Protein AF-A0A2V6WRF0-F1 (afdb_monomer_lite)

Secondary structure (DSSP, 8-state):
----HHHHHHHHHHHHHHHHHHHHHHHHHHHHHHHHHHHHHHHHHHHHHHHHH-GGGS-HHHHHHHHHHHHHHHHHHHHHHHHHHHHHHHHHHHHHHHHHHHHHHHHHHHHHS----TT------HHHHHHHHHHHHHHHHHHHHHHHHHHHHHHHHHHHHHHHHHHHHHTT-HHHHHHHHHHHHHHHHHHHHHHHHHH-

pLDDT: mean 79.63, std 13.08, range [40.75, 97.38]

Foldseek 3Di:
DPPDVLVVLVVVLVVLVVVLVVLVVVLVVLVVVLVVLVVQLVVLVVQLVVCVVCVVVDDPVSNVVSVVSNVVSVVVSVVSVVVSVVSVVVSVVSVVVSVVSVVVSVVSVVVVPDPDPPDDDPPPPVVVVVVVVVVVVVVVVVVLVVVLCPPLVVLVVVLVVLVVVLVVVCVVPVVVSVVSVVVSVVSVVVSVVVNVVSVD

Sequence (200 aa):
MAPDLASELVTEQKKITAEVRELDLLVESTLTEVSRLKAREDQTRARVEEVRANPGNFQREEIFTATDDHNAALSRRMTMEAQLAGLQAKKKLLDRARALVTAAQNHVHTNSQAPLPADTAPVIDESRLLQAVVDTQEEERKRIARQVHDGPAQAMANVVLQSEISERLFEVDPQRSRTELAALRQMVNKTLQELRGFIF

Radius of gyration: 27.36 Å; chains: 1; bounding box: 62×33×85 Å

Structure (mmCIF, N/CA/C/O backbone):
data_AF-A0A2V6WRF0-F1
#
_entry.id   AF-A0A2V6WRF0-F1
#
loop_
_atom_site.group_PDB
_atom_site.id
_atom_site.type_symbol
_atom_site.label_atom_id
_atom_site.label_alt_id
_atom_site.label_comp_id
_atom_site.label_asym_id
_atom_site.label_entity_id
_atom_site.label_seq_id
_atom_site.pdbx_PDB_ins_code
_atom_site.Cartn_x
_atom_site.Cartn_y
_atom_site.Cartn_z
_atom_site.occupancy
_atom_site.B_iso_or_equiv
_atom_site.auth_seq_id
_atom_site.auth_comp_id
_atom_site.auth_asym_id
_atom_site.auth_atom_id
_atom_site.pdbx_PDB_model_num
ATOM 1 N N . MET A 1 1 ? 30.885 19.054 -28.857 1.00 40.75 1 MET A N 1
ATOM 2 C CA . MET A 1 1 ? 31.035 17.593 -28.705 1.00 40.75 1 MET A CA 1
ATOM 3 C C . MET A 1 1 ? 29.829 17.133 -27.914 1.00 40.75 1 MET A C 1
ATOM 5 O O . MET A 1 1 ? 29.689 17.575 -26.782 1.00 40.75 1 MET A O 1
ATOM 9 N N . ALA A 1 2 ? 28.896 16.417 -28.544 1.00 44.59 2 ALA A N 1
ATOM 10 C CA . ALA A 1 2 ? 27.733 15.888 -27.836 1.00 44.59 2 ALA A CA 1
ATOM 11 C C . ALA A 1 2 ? 28.223 14.896 -26.766 1.00 44.59 2 ALA A C 1
ATOM 13 O O . ALA A 1 2 ? 29.162 14.150 -27.062 1.00 44.59 2 ALA A O 1
ATOM 14 N N . PRO A 1 3 ? 27.673 14.915 -25.541 1.00 52.28 3 PRO A N 1
ATOM 15 C CA . PRO A 1 3 ? 27.972 13.879 -24.563 1.00 52.28 3 PRO A CA 1
ATOM 16 C C . PRO A 1 3 ? 27.663 12.513 -25.183 1.00 52.28 3 PRO A C 1
ATOM 18 O O . PRO A 1 3 ? 26.667 12.345 -25.888 1.00 52.28 3 PRO A O 1
ATOM 21 N N . ASP A 1 4 ? 28.575 11.563 -24.994 1.00 76.94 4 ASP A N 1
ATOM 22 C CA . ASP A 1 4 ? 28.413 10.199 -25.478 1.00 76.94 4 ASP A CA 1
ATOM 23 C C . ASP A 1 4 ? 27.179 9.599 -24.795 1.00 76.94 4 ASP A C 1
ATOM 25 O O . ASP A 1 4 ? 27.189 9.372 -23.583 1.00 76.94 4 ASP A O 1
ATOM 29 N N . LEU A 1 5 ? 26.108 9.389 -25.564 1.00 77.88 5 LEU A N 1
ATOM 30 C CA . LEU A 1 5 ? 24.827 8.844 -25.103 1.00 77.88 5 LEU A CA 1
ATOM 31 C C . LEU A 1 5 ? 25.023 7.554 -24.287 1.00 77.88 5 LEU A C 1
ATOM 33 O O . LEU A 1 5 ? 24.293 7.306 -23.329 1.00 77.88 5 LEU A O 1
ATOM 37 N N . ALA A 1 6 ? 26.046 6.755 -24.612 1.00 77.69 6 ALA A N 1
ATOM 38 C CA . ALA A 1 6 ? 26.400 5.568 -23.840 1.00 77.69 6 ALA A CA 1
ATOM 39 C C . ALA A 1 6 ? 26.828 5.914 -22.401 1.00 77.69 6 ALA A C 1
ATOM 41 O O . ALA A 1 6 ? 26.405 5.258 -21.447 1.00 77.69 6 ALA A O 1
ATOM 42 N N . SER A 1 7 ? 27.621 6.973 -22.221 1.00 82.31 7 SER A N 1
ATOM 43 C CA . SER A 1 7 ? 28.068 7.446 -20.905 1.00 82.31 7 SER A CA 1
ATOM 44 C C . SER A 1 7 ? 26.914 7.986 -20.048 1.00 82.31 7 SER A C 1
ATOM 46 O O . SER A 1 7 ? 26.871 7.734 -18.837 1.00 82.31 7 SER A O 1
ATOM 48 N N . GLU A 1 8 ? 25.939 8.658 -20.669 1.00 84.12 8 GLU A N 1
ATOM 49 C CA . GLU A 1 8 ? 24.732 9.142 -19.991 1.00 84.12 8 GLU A CA 1
ATOM 50 C C . GLU A 1 8 ? 23.865 7.972 -19.519 1.00 84.12 8 GLU A C 1
ATOM 52 O O . GLU A 1 8 ? 23.497 7.914 -18.345 1.00 84.12 8 GLU A O 1
ATOM 57 N N . LEU A 1 9 ? 23.630 6.976 -20.380 1.00 83.69 9 LEU A N 1
ATOM 58 C CA . LEU A 1 9 ? 22.866 5.777 -20.025 1.00 83.69 9 LEU A CA 1
ATOM 59 C C . LEU A 1 9 ? 23.529 4.967 -18.903 1.00 83.69 9 LEU A C 1
ATOM 61 O O . LEU A 1 9 ? 22.838 4.443 -18.030 1.00 83.69 9 LEU A O 1
ATOM 65 N N . VAL A 1 10 ? 24.861 4.842 -18.893 1.00 86.50 10 VAL A N 1
ATOM 66 C CA . VAL A 1 10 ? 25.602 4.190 -17.793 1.00 86.50 10 VAL A CA 1
ATOM 67 C C . VAL A 1 10 ? 25.452 4.968 -16.488 1.00 86.50 10 VAL A C 1
ATOM 69 O O . VAL A 1 10 ? 25.288 4.372 -15.420 1.00 86.50 10 VAL A O 1
ATOM 72 N N . THR A 1 11 ? 25.488 6.297 -16.557 1.00 88.69 11 THR A N 1
ATOM 73 C CA . THR A 1 11 ? 25.310 7.155 -15.383 1.00 88.69 11 THR A CA 1
ATOM 74 C C . THR A 1 11 ? 23.896 7.026 -14.817 1.00 88.69 11 THR A C 1
ATOM 76 O O . THR A 1 11 ? 23.741 6.819 -13.613 1.00 88.69 11 THR A O 1
ATOM 79 N N . GLU A 1 12 ? 22.872 7.054 -15.670 1.00 87.62 12 GLU A N 1
ATOM 80 C CA . GLU A 1 12 ? 21.478 6.866 -15.256 1.00 87.62 12 GLU A CA 1
ATOM 81 C C . GLU A 1 12 ? 21.211 5.463 -14.699 1.00 87.62 12 GLU A C 1
ATOM 83 O O . GLU A 1 12 ? 20.572 5.321 -13.657 1.00 87.62 12 GLU A O 1
ATOM 88 N N . GLN A 1 13 ? 21.783 4.411 -15.292 1.00 87.19 13 GLN A N 1
ATOM 89 C CA . GLN A 1 13 ? 21.668 3.056 -14.744 1.00 87.19 13 GLN A CA 1
ATOM 90 C C . GLN A 1 13 ? 22.262 2.950 -13.331 1.00 87.19 13 GLN A C 1
ATOM 92 O O . GLN A 1 13 ? 21.680 2.287 -12.465 1.00 87.19 13 GLN A O 1
ATOM 97 N N . LYS A 1 14 ? 23.402 3.607 -13.069 1.00 89.88 14 LYS A N 1
ATOM 98 C CA . LYS A 1 14 ? 24.013 3.648 -11.731 1.00 89.88 14 LYS A CA 1
ATOM 99 C C . LYS A 1 14 ? 23.118 4.368 -10.723 1.00 89.88 14 LYS A C 1
ATOM 101 O O . LYS A 1 14 ? 22.939 3.845 -9.625 1.00 89.88 14 LYS A O 1
ATOM 106 N N . LYS A 1 15 ? 22.535 5.513 -11.098 1.00 88.06 15 LYS A N 1
ATOM 107 C CA . LYS A 1 15 ? 21.594 6.262 -10.245 1.00 88.06 15 LYS A CA 1
ATOM 108 C C . LYS A 1 15 ? 20.363 5.427 -9.903 1.00 88.06 15 LYS A C 1
ATOM 110 O O . LYS A 1 15 ? 20.110 5.192 -8.727 1.00 88.06 15 LYS A O 1
ATOM 115 N N . ILE A 1 16 ? 19.685 4.872 -10.912 1.00 83.88 16 ILE A N 1
ATOM 116 C CA . ILE A 1 16 ? 18.507 4.012 -10.716 1.00 83.88 16 ILE A CA 1
ATOM 117 C C . ILE A 1 16 ? 18.853 2.811 -9.826 1.00 83.88 16 ILE A C 1
ATOM 119 O O . ILE A 1 16 ? 18.083 2.434 -8.948 1.00 83.88 16 ILE A O 1
ATOM 123 N N . THR A 1 17 ? 20.029 2.205 -10.010 1.00 85.56 17 THR A N 1
ATOM 124 C CA . THR A 1 17 ? 20.465 1.073 -9.177 1.00 85.56 17 THR A CA 1
ATOM 125 C C . THR A 1 17 ? 20.681 1.473 -7.716 1.00 85.56 17 THR A C 1
ATOM 127 O O . THR A 1 17 ? 20.353 0.689 -6.826 1.00 85.56 17 THR A O 1
ATOM 130 N N . ALA A 1 18 ? 21.220 2.666 -7.454 1.00 86.69 18 ALA A N 1
ATOM 131 C CA . ALA A 1 18 ? 21.368 3.186 -6.098 1.00 86.69 18 ALA A CA 1
ATOM 132 C C . ALA A 1 18 ? 20.002 3.478 -5.453 1.00 86.69 18 ALA A C 1
ATOM 134 O O . ALA A 1 18 ? 19.761 3.025 -4.336 1.00 86.69 18 ALA A O 1
ATOM 135 N N . GLU A 1 19 ? 19.089 4.128 -6.179 1.00 86.44 19 GLU A N 1
ATOM 136 C CA . GLU A 1 19 ? 17.730 4.422 -5.698 1.00 86.44 19 GLU A CA 1
ATOM 137 C C . GLU A 1 19 ? 16.924 3.152 -5.393 1.00 86.44 19 GLU A C 1
ATOM 139 O O . GLU A 1 19 ? 16.233 3.084 -4.379 1.00 86.44 19 GLU A O 1
ATOM 144 N N . VAL A 1 20 ? 17.035 2.107 -6.224 1.00 84.12 20 VAL A N 1
ATOM 145 C CA . VAL A 1 20 ? 16.371 0.818 -5.954 1.00 84.12 20 VAL A CA 1
ATOM 146 C C . VAL A 1 20 ? 16.887 0.190 -4.658 1.00 84.12 20 VAL A C 1
ATOM 148 O O . VAL A 1 20 ? 16.083 -0.307 -3.874 1.00 84.12 20 VAL A O 1
ATOM 151 N N . ARG A 1 21 ? 18.201 0.246 -4.395 1.00 84.38 21 ARG A N 1
ATOM 152 C CA . ARG A 1 21 ? 18.777 -0.275 -3.141 1.00 84.38 21 ARG A CA 1
ATOM 153 C C . ARG A 1 21 ? 18.288 0.497 -1.921 1.00 84.38 21 ARG A C 1
ATOM 155 O O . ARG A 1 21 ? 18.000 -0.111 -0.898 1.00 84.38 21 ARG A O 1
ATOM 162 N N . GLU A 1 22 ? 18.195 1.819 -2.022 1.00 86.38 22 GLU A N 1
ATOM 163 C CA . GLU A 1 22 ? 17.647 2.646 -0.947 1.00 86.38 22 GLU A CA 1
ATOM 164 C C . GLU A 1 22 ? 16.176 2.298 -0.682 1.00 86.38 22 GLU A C 1
ATOM 166 O O . GLU A 1 22 ? 15.784 2.081 0.466 1.00 86.38 22 GLU A O 1
ATOM 171 N N . LEU A 1 23 ? 15.373 2.156 -1.743 1.00 85.56 23 LEU A N 1
ATOM 172 C CA . LEU A 1 23 ? 13.980 1.729 -1.629 1.00 85.56 23 LEU A CA 1
ATOM 173 C C . LEU A 1 23 ? 13.832 0.331 -1.029 1.00 85.56 23 LEU A C 1
ATOM 175 O O . LEU A 1 23 ? 12.891 0.122 -0.272 1.00 85.56 23 LEU A O 1
ATOM 179 N N . ASP A 1 24 ? 14.728 -0.608 -1.330 1.00 83.62 24 ASP A N 1
ATOM 180 C CA . ASP A 1 24 ? 14.713 -1.938 -0.716 1.00 83.62 24 ASP A CA 1
ATOM 181 C C . ASP A 1 24 ? 14.885 -1.854 0.807 1.00 83.62 24 ASP A C 1
ATOM 183 O O . ASP A 1 24 ? 14.090 -2.440 1.544 1.00 83.62 24 ASP A O 1
ATOM 187 N N . LEU A 1 25 ? 15.843 -1.051 1.284 1.00 86.12 25 LEU A N 1
ATOM 188 C CA . LEU A 1 25 ? 16.054 -0.824 2.719 1.00 86.12 25 LEU A CA 1
ATOM 189 C C . LEU A 1 25 ? 14.840 -0.150 3.378 1.00 86.12 25 LEU A C 1
ATOM 191 O O . LEU A 1 25 ? 14.415 -0.543 4.466 1.00 86.12 25 LEU A O 1
ATOM 195 N N . LEU A 1 26 ? 14.250 0.847 2.711 1.00 85.81 26 LEU A N 1
ATOM 196 C CA . LEU A 1 26 ? 13.033 1.521 3.173 1.00 85.81 26 LEU A CA 1
ATOM 197 C C . LEU A 1 26 ? 11.846 0.554 3.244 1.00 85.81 26 LEU A C 1
ATOM 199 O O . LEU A 1 26 ? 11.104 0.569 4.226 1.00 85.81 26 LEU A O 1
ATOM 203 N N . VAL A 1 27 ? 11.662 -0.296 2.232 1.00 86.00 27 VAL A N 1
ATOM 204 C CA . VAL A 1 27 ? 10.600 -1.310 2.188 1.00 86.00 27 VAL A CA 1
ATOM 205 C C . VAL A 1 27 ? 10.774 -2.322 3.318 1.00 86.00 27 VAL A C 1
ATOM 207 O O . VAL A 1 27 ? 9.801 -2.611 4.008 1.00 86.00 27 VAL A O 1
ATOM 210 N N . GLU A 1 28 ? 11.987 -2.822 3.553 1.00 87.25 28 GLU A N 1
ATOM 211 C CA . GLU A 1 28 ? 12.276 -3.776 4.631 1.00 87.25 28 GLU A CA 1
ATOM 212 C C . GLU A 1 28 ? 12.040 -3.168 6.024 1.00 87.25 28 GLU A C 1
ATOM 214 O O . GLU A 1 28 ? 11.375 -3.765 6.879 1.00 87.25 28 GLU A O 1
ATOM 219 N N . SER A 1 29 ? 12.508 -1.936 6.235 1.00 89.75 29 SER A N 1
ATOM 220 C CA . SER A 1 29 ? 12.256 -1.187 7.469 1.00 89.75 29 SER A CA 1
ATOM 221 C C . SER A 1 29 ? 10.755 -0.963 7.694 1.00 89.75 29 SER A C 1
ATOM 223 O O . SER A 1 29 ? 10.236 -1.232 8.779 1.00 89.75 29 SER A O 1
ATOM 225 N N . THR A 1 30 ? 10.033 -0.560 6.647 1.00 83.31 30 THR A N 1
ATOM 226 C CA . THR A 1 30 ? 8.583 -0.325 6.702 1.00 83.31 30 THR A CA 1
ATOM 227 C C . THR A 1 30 ? 7.815 -1.626 6.948 1.00 83.31 30 THR A C 1
ATOM 229 O O . THR A 1 30 ? 6.882 -1.639 7.743 1.00 83.31 30 THR A O 1
ATOM 232 N N . LEU A 1 31 ? 8.216 -2.746 6.337 1.00 88.31 31 LEU A N 1
ATOM 233 C CA . LEU A 1 31 ? 7.639 -4.075 6.589 1.00 88.31 31 LEU A CA 1
ATOM 234 C C . LEU A 1 31 ? 7.783 -4.497 8.054 1.00 88.31 31 LEU A C 1
ATOM 236 O O . LEU A 1 31 ? 6.842 -5.033 8.649 1.00 88.31 31 LEU A O 1
ATOM 240 N N . THR A 1 32 ? 8.950 -4.236 8.642 1.00 91.56 32 THR A N 1
ATOM 241 C CA . THR A 1 32 ? 9.208 -4.501 10.062 1.00 91.56 32 THR A CA 1
ATOM 242 C C . THR A 1 32 ? 8.277 -3.663 10.941 1.00 91.56 32 THR A C 1
ATOM 244 O O . THR A 1 32 ? 7.668 -4.182 11.879 1.00 91.56 32 THR A O 1
ATOM 247 N N . GLU A 1 33 ? 8.088 -2.389 10.596 1.00 91.38 33 GLU A N 1
ATOM 248 C CA . GLU A 1 33 ? 7.183 -1.492 11.316 1.00 91.38 33 GLU A CA 1
ATOM 249 C C . GLU A 1 33 ? 5.707 -1.893 11.168 1.00 91.38 33 GLU A C 1
ATOM 251 O O . GLU A 1 33 ? 4.987 -1.938 12.166 1.00 91.38 33 GLU A O 1
ATOM 256 N N . VAL A 1 34 ? 5.254 -2.273 9.966 1.00 89.25 34 VAL A N 1
ATOM 257 C CA . VAL A 1 34 ? 3.905 -2.830 9.743 1.00 89.25 34 VAL A CA 1
ATOM 258 C C . VAL A 1 34 ? 3.686 -4.064 10.615 1.00 89.25 34 VAL A C 1
ATOM 260 O O . VAL A 1 34 ? 2.649 -4.182 11.267 1.00 89.25 34 VAL A O 1
ATOM 263 N N . SER A 1 35 ? 4.669 -4.965 10.675 1.00 93.25 35 SER A N 1
ATOM 264 C CA . SER A 1 35 ? 4.588 -6.185 11.486 1.00 93.25 35 SER A CA 1
ATOM 265 C C . SER A 1 35 ? 4.468 -5.864 12.979 1.00 93.25 35 SER A C 1
ATOM 267 O O . SER A 1 35 ? 3.644 -6.454 13.680 1.00 93.25 35 SER A O 1
ATOM 269 N N . ARG A 1 36 ? 5.224 -4.868 13.460 1.00 95.69 36 ARG A N 1
ATOM 270 C CA . ARG A 1 36 ? 5.128 -4.363 14.837 1.00 95.69 36 ARG A CA 1
ATOM 271 C C . ARG A 1 36 ? 3.754 -3.755 15.131 1.00 95.69 36 ARG A C 1
ATOM 273 O O . ARG A 1 36 ? 3.162 -4.045 16.171 1.00 95.69 36 ARG A O 1
ATOM 280 N N . LEU A 1 37 ? 3.234 -2.932 14.221 1.00 92.75 37 LEU A N 1
ATOM 281 C CA . LEU A 1 37 ? 1.917 -2.306 14.355 1.00 92.75 37 LEU A CA 1
ATOM 282 C C . LEU A 1 37 ? 0.786 -3.336 14.324 1.00 92.75 37 LEU A C 1
ATOM 284 O O . LEU A 1 37 ? -0.170 -3.198 15.081 1.00 92.75 37 LEU A O 1
ATOM 288 N N . LYS A 1 38 ? 0.917 -4.392 13.517 1.00 93.81 38 LYS A N 1
ATOM 289 C CA . LYS A 1 38 ? -0.027 -5.512 13.483 1.00 93.81 38 LYS A CA 1
ATOM 290 C C . LYS A 1 38 ? -0.074 -6.261 14.813 1.00 93.81 38 LYS A C 1
ATOM 292 O O . LYS A 1 38 ? -1.154 -6.448 15.357 1.00 93.81 38 LYS A O 1
ATOM 297 N N . ALA A 1 39 ? 1.082 -6.587 15.395 1.00 95.56 39 ALA A N 1
ATOM 298 C CA . ALA A 1 39 ? 1.130 -7.205 16.722 1.00 95.56 39 ALA A CA 1
ATOM 299 C C . ALA A 1 39 ? 0.486 -6.313 17.802 1.00 95.56 39 ALA A C 1
ATOM 301 O O . ALA A 1 39 ? -0.215 -6.802 18.689 1.00 95.56 39 ALA A O 1
ATOM 302 N N . ARG A 1 40 ? 0.681 -4.988 17.715 1.00 96.50 40 ARG A N 1
ATOM 303 C CA . ARG A 1 40 ? 0.031 -4.028 18.620 1.00 96.50 40 ARG A CA 1
ATOM 304 C C . ARG A 1 40 ? -1.483 -3.961 18.412 1.00 96.50 40 ARG A C 1
ATOM 306 O O . ARG A 1 40 ? -2.206 -3.867 19.398 1.00 96.50 40 ARG A O 1
ATOM 313 N N . GLU A 1 41 ? -1.955 -3.993 17.169 1.00 95.88 41 GLU A N 1
ATOM 314 C CA . GLU A 1 41 ? -3.384 -4.038 16.840 1.00 95.88 41 GLU A CA 1
ATOM 315 C C . GLU A 1 41 ? -4.042 -5.318 17.369 1.00 95.88 41 GLU A C 1
ATOM 317 O O . GLU A 1 41 ? -5.099 -5.241 17.987 1.00 95.88 41 GLU A O 1
ATOM 322 N N . ASP A 1 42 ? -3.393 -6.473 17.206 1.00 96.25 42 ASP A N 1
ATOM 323 C CA . ASP A 1 42 ? -3.884 -7.747 17.737 1.00 96.25 42 ASP A CA 1
ATOM 324 C C . ASP A 1 42 ? -3.986 -7.707 19.276 1.00 96.25 42 ASP A C 1
ATOM 326 O O . ASP A 1 42 ? -4.977 -8.164 19.848 1.00 96.25 42 ASP A O 1
ATOM 330 N N . GLN A 1 43 ? -3.007 -7.093 19.956 1.00 97.19 43 GLN A N 1
ATOM 331 C CA . GLN A 1 43 ? -3.033 -6.897 21.410 1.00 97.19 43 GLN A CA 1
ATOM 332 C C . GLN A 1 43 ? -4.200 -6.003 21.860 1.00 97.19 43 GLN A C 1
ATOM 334 O O . GLN A 1 43 ? -4.899 -6.331 22.820 1.00 97.19 43 GLN A O 1
ATOM 339 N N . THR A 1 44 ? -4.413 -4.859 21.202 1.00 97.00 44 THR A N 1
ATOM 340 C CA . THR A 1 44 ? -5.506 -3.944 21.570 1.00 97.00 44 THR A CA 1
ATOM 341 C C . THR A 1 44 ? -6.870 -4.519 21.200 1.00 97.00 44 THR A C 1
ATOM 343 O O . THR A 1 44 ? -7.823 -4.331 21.952 1.00 97.00 44 THR A O 1
ATOM 346 N N . ARG A 1 45 ? -6.961 -5.295 20.113 1.00 97.38 45 ARG A N 1
ATOM 347 C CA . ARG A 1 45 ? -8.168 -6.041 19.734 1.00 97.38 45 ARG A CA 1
ATOM 348 C C . ARG A 1 45 ? -8.562 -7.042 20.817 1.00 97.38 45 ARG A C 1
ATOM 350 O O . ARG A 1 45 ? -9.704 -7.021 21.266 1.00 97.38 45 ARG A O 1
ATOM 357 N N . ALA A 1 46 ? -7.608 -7.840 21.299 1.00 97.19 46 ALA A N 1
ATOM 358 C CA . ALA A 1 46 ? -7.845 -8.789 22.385 1.00 97.19 46 ALA A CA 1
ATOM 359 C C . ALA A 1 46 ? -8.339 -8.089 23.664 1.00 97.19 46 ALA A C 1
ATOM 361 O O . ALA A 1 46 ? -9.244 -8.583 24.334 1.00 97.19 46 ALA A O 1
ATOM 362 N N . ARG A 1 47 ? -7.808 -6.898 23.977 1.00 95.38 47 ARG A N 1
ATOM 363 C CA . ARG A 1 47 ? -8.277 -6.102 25.121 1.00 95.38 47 ARG A CA 1
ATOM 364 C C . ARG A 1 47 ? -9.715 -5.607 24.940 1.00 95.38 47 ARG A C 1
ATOM 366 O O . ARG A 1 47 ? -10.490 -5.644 25.892 1.00 95.38 47 ARG A O 1
ATOM 373 N N . VAL A 1 48 ? -10.090 -5.167 23.738 1.00 96.25 48 VAL A N 1
ATOM 374 C CA . VAL A 1 48 ? -11.480 -4.787 23.428 1.00 96.25 48 VAL A CA 1
ATOM 375 C C . VAL A 1 48 ? -12.419 -5.983 23.585 1.00 96.25 48 VAL A C 1
ATOM 377 O O . VAL A 1 48 ? -13.493 -5.839 24.166 1.00 96.25 48 VAL A O 1
ATOM 380 N N . GLU A 1 49 ? -12.023 -7.159 23.100 1.00 95.69 49 GLU A N 1
ATOM 381 C CA . GLU A 1 49 ? -12.803 -8.395 23.232 1.00 95.69 49 GLU A CA 1
ATOM 382 C C . GLU A 1 49 ? -12.986 -8.805 24.699 1.00 95.69 49 GLU A C 1
ATOM 384 O O . GLU A 1 49 ? -14.106 -9.096 25.113 1.00 95.69 49 GLU A O 1
ATOM 389 N N . GLU A 1 50 ? -11.925 -8.748 25.508 1.00 94.81 50 GLU A N 1
ATOM 390 C CA . GLU A 1 50 ? -11.966 -9.050 26.945 1.00 94.81 50 GLU A CA 1
ATOM 391 C C . GLU A 1 50 ? -12.950 -8.141 27.694 1.00 94.81 50 GLU A C 1
ATOM 393 O O . GLU A 1 50 ? -13.798 -8.610 28.461 1.00 94.81 50 GLU A O 1
ATOM 398 N N . VAL A 1 51 ? -12.865 -6.834 27.444 1.00 94.38 51 VAL A N 1
ATOM 399 C CA . VAL A 1 51 ? -13.710 -5.846 28.117 1.00 94.38 51 VAL A CA 1
ATOM 400 C C . VAL A 1 51 ? -15.168 -5.950 27.657 1.00 94.38 51 VAL A C 1
ATOM 402 O O . VAL A 1 51 ? -16.085 -5.799 28.465 1.00 94.38 51 VAL A O 1
ATOM 405 N N . ARG A 1 52 ? -15.406 -6.279 26.380 1.00 90.38 52 ARG A N 1
ATOM 406 C CA . ARG A 1 52 ? -16.754 -6.544 25.848 1.00 90.38 52 ARG A CA 1
ATOM 407 C C . ARG A 1 52 ? -17.356 -7.852 26.351 1.00 90.38 52 ARG A C 1
ATOM 409 O O . ARG A 1 52 ? -18.575 -7.921 26.476 1.00 90.38 52 ARG A O 1
ATOM 416 N N . ALA A 1 53 ? -16.540 -8.868 26.623 1.00 93.88 53 ALA A N 1
ATOM 417 C CA . ALA A 1 53 ? -17.003 -10.145 27.157 1.00 93.88 53 ALA A CA 1
ATOM 418 C C . ALA A 1 53 ? -17.443 -10.033 28.626 1.00 93.88 53 ALA A C 1
ATOM 420 O O . ALA A 1 53 ? -18.407 -10.683 29.021 1.00 93.88 53 ALA A O 1
ATOM 421 N N . ASN A 1 54 ? -16.782 -9.178 29.417 1.00 92.81 54 ASN A N 1
ATOM 422 C CA . ASN A 1 54 ? -17.057 -9.003 30.848 1.00 92.81 54 ASN A CA 1
ATOM 423 C C . ASN A 1 54 ? -17.379 -7.542 31.231 1.00 92.81 54 ASN A C 1
ATOM 425 O O . ASN A 1 54 ? -16.716 -6.979 32.105 1.00 92.81 54 ASN A O 1
ATOM 429 N N . PRO A 1 55 ? -18.413 -6.908 30.650 1.00 81.94 55 PRO A N 1
ATOM 430 C CA . PRO A 1 55 ? -18.654 -5.471 30.803 1.00 81.94 55 PRO A CA 1
ATOM 431 C C . PRO A 1 55 ? -18.999 -5.048 32.239 1.00 81.94 55 PRO A C 1
ATOM 433 O O . PRO A 1 55 ? -18.828 -3.886 32.586 1.00 81.94 55 PRO A O 1
ATOM 436 N N . GLY A 1 56 ? -19.461 -5.972 33.090 1.00 89.19 56 GLY A N 1
ATOM 437 C CA . GLY A 1 56 ? -19.727 -5.701 34.508 1.00 89.19 56 GLY A CA 1
ATOM 438 C C . GLY A 1 56 ? -18.472 -5.585 35.382 1.00 89.19 56 GLY A C 1
ATOM 439 O O . GLY A 1 56 ? -18.561 -5.053 36.485 1.00 89.19 56 GLY A O 1
ATOM 440 N N . ASN A 1 57 ? -17.316 -6.055 34.900 1.00 91.81 57 ASN A N 1
ATOM 441 C CA . ASN A 1 57 ? -16.056 -6.062 35.652 1.00 91.81 57 ASN A CA 1
ATOM 442 C C . ASN A 1 57 ? -15.162 -4.850 35.348 1.00 91.81 57 ASN A C 1
ATOM 444 O O . ASN A 1 57 ? -14.119 -4.701 35.979 1.00 91.81 57 ASN A O 1
ATOM 448 N N . PHE A 1 58 ? -15.549 -4.008 34.388 1.00 91.50 58 PHE A N 1
ATOM 449 C CA . PHE A 1 58 ? -14.763 -2.864 33.933 1.00 91.50 58 PHE A CA 1
ATOM 450 C C . PHE A 1 58 ? -15.561 -1.573 34.063 1.00 91.50 58 PHE A C 1
ATOM 452 O O . PHE A 1 58 ? -16.777 -1.540 33.856 1.00 91.50 58 PHE A O 1
ATOM 459 N N . GLN A 1 59 ? -14.873 -0.482 34.383 1.00 93.56 59 GLN A N 1
ATOM 460 C CA . GLN A 1 59 ? -15.485 0.837 34.388 1.00 93.56 59 GLN A CA 1
ATOM 461 C C . GLN A 1 59 ? -15.752 1.307 32.962 1.00 93.56 59 GLN A C 1
ATOM 463 O O . GLN A 1 59 ? -15.012 0.995 32.031 1.00 93.56 59 GLN A O 1
ATOM 468 N N . ARG A 1 60 ? -16.793 2.130 32.797 1.00 89.75 60 ARG A N 1
ATOM 469 C CA . ARG A 1 60 ? -17.196 2.674 31.493 1.00 89.75 60 ARG A CA 1
ATOM 470 C C . ARG A 1 60 ? -16.029 3.342 30.758 1.00 89.75 60 ARG A C 1
ATOM 472 O O . ARG A 1 60 ? -15.890 3.144 29.558 1.00 89.75 60 ARG A O 1
ATOM 479 N N . GLU A 1 61 ? -15.197 4.086 31.481 1.00 92.62 61 GLU A N 1
ATOM 480 C CA . GLU A 1 61 ? -13.998 4.737 30.944 1.00 92.62 61 GLU A CA 1
ATOM 481 C C . GLU A 1 61 ? -13.018 3.727 30.328 1.00 92.62 61 GLU A C 1
ATOM 483 O O . GLU A 1 61 ? -12.619 3.901 29.183 1.00 92.62 61 GLU A O 1
ATOM 488 N N . GLU A 1 62 ? -12.741 2.607 31.004 1.00 90.38 62 GLU A N 1
ATOM 489 C CA . GLU A 1 62 ? -11.835 1.560 30.509 1.00 90.38 62 GLU A CA 1
ATOM 490 C C . GLU A 1 62 ? -12.331 0.918 29.203 1.00 90.38 62 GLU A C 1
ATOM 492 O O . GLU A 1 62 ? -11.527 0.591 28.328 1.00 90.38 62 GLU A O 1
ATOM 497 N N . ILE A 1 63 ? -13.653 0.769 29.039 1.00 90.62 63 ILE A N 1
ATOM 498 C CA . ILE A 1 63 ? -14.269 0.239 27.808 1.00 90.62 63 ILE A CA 1
ATOM 499 C C . ILE A 1 63 ? -14.040 1.183 26.622 1.00 90.62 63 ILE A C 1
ATOM 501 O O . ILE A 1 63 ? -13.688 0.737 25.522 1.00 90.62 63 ILE A O 1
ATOM 505 N N . PHE A 1 64 ? -14.239 2.487 26.838 1.00 93.50 64 PHE A N 1
ATOM 506 C CA . PHE A 1 64 ? -14.009 3.494 25.804 1.00 93.50 64 PHE A CA 1
ATOM 507 C C . PHE A 1 64 ? -12.525 3.601 25.466 1.00 93.50 64 PHE A C 1
ATOM 509 O O . PHE A 1 64 ? -12.178 3.487 24.293 1.00 93.50 64 PHE A O 1
ATOM 516 N N . THR A 1 65 ? -11.647 3.686 26.470 1.00 94.88 65 THR A N 1
ATOM 517 C CA . THR A 1 65 ? -10.195 3.756 26.255 1.00 94.88 65 THR A CA 1
ATOM 518 C C . THR A 1 65 ? -9.675 2.552 25.474 1.00 94.88 65 THR A C 1
ATOM 520 O O . THR A 1 65 ? -8.926 2.732 24.520 1.00 94.88 65 THR A O 1
ATOM 523 N N . ALA A 1 66 ? -10.115 1.328 25.794 1.00 94.75 66 ALA A N 1
ATOM 524 C CA . ALA A 1 66 ? -9.710 0.139 25.041 1.00 94.75 66 ALA A CA 1
ATOM 525 C C . ALA A 1 66 ? -10.119 0.219 23.557 1.00 94.75 66 ALA A C 1
ATOM 527 O O . ALA A 1 66 ? -9.352 -0.166 22.672 1.00 94.75 66 ALA A O 1
ATOM 528 N N . THR A 1 67 ? -11.321 0.734 23.280 1.00 94.00 67 THR A N 1
ATOM 529 C CA . THR A 1 67 ? -11.832 0.892 21.911 1.00 94.00 67 THR A CA 1
ATOM 530 C C . THR A 1 67 ? -11.066 1.978 21.152 1.00 94.00 67 THR A C 1
ATOM 532 O O . THR A 1 67 ? -10.678 1.764 20.001 1.00 94.00 67 THR A O 1
ATOM 535 N N . ASP A 1 68 ? -10.800 3.114 21.794 1.00 96.06 68 ASP A N 1
ATOM 536 C CA . ASP A 1 68 ? -10.039 4.222 21.213 1.00 96.06 68 ASP A CA 1
ATOM 537 C C . ASP A 1 68 ? -8.588 3.815 20.921 1.00 96.06 68 ASP A C 1
ATOM 539 O O . ASP A 1 68 ? -8.081 4.068 19.824 1.00 96.06 68 ASP A O 1
ATOM 543 N N . ASP A 1 69 ? -7.948 3.092 21.843 1.00 95.12 69 ASP A N 1
ATOM 544 C CA . ASP A 1 69 ? -6.601 2.544 21.670 1.00 95.12 69 ASP A CA 1
ATOM 545 C C . ASP A 1 69 ? -6.526 1.562 20.494 1.00 95.12 69 ASP A C 1
ATOM 547 O O . ASP A 1 69 ? -5.562 1.580 19.717 1.00 95.12 69 ASP A O 1
ATOM 551 N N . HIS A 1 70 ? -7.543 0.711 20.328 1.00 96.81 70 HIS A N 1
ATOM 552 C CA . HIS A 1 70 ? -7.625 -0.195 19.187 1.00 96.81 70 HIS A CA 1
ATOM 553 C C . HIS A 1 70 ? -7.797 0.561 17.866 1.00 96.81 70 HIS A C 1
ATOM 555 O O . HIS A 1 70 ? -7.042 0.319 16.923 1.00 96.81 70 HIS A O 1
ATOM 561 N N . ASN A 1 71 ? -8.709 1.534 17.810 1.00 94.50 71 ASN A N 1
ATOM 562 C CA . ASN A 1 71 ? -8.923 2.358 16.618 1.00 94.50 71 ASN A CA 1
ATOM 563 C C . ASN A 1 71 ? -7.663 3.149 16.227 1.00 94.50 71 ASN A C 1
ATOM 565 O O . ASN A 1 71 ? -7.328 3.254 15.041 1.00 94.50 71 ASN A O 1
ATOM 569 N N . ALA A 1 72 ? -6.928 3.672 17.213 1.00 94.69 72 ALA A N 1
ATOM 570 C CA . ALA A 1 72 ? -5.659 4.355 16.995 1.00 94.69 72 ALA A CA 1
ATOM 571 C C . ALA A 1 72 ? -4.579 3.401 16.455 1.00 94.69 72 ALA A C 1
ATOM 573 O O . ALA A 1 72 ? -3.857 3.757 15.518 1.00 94.69 72 ALA A O 1
ATOM 574 N N . ALA A 1 73 ? -4.476 2.184 17.002 1.00 93.56 73 ALA A N 1
ATOM 575 C CA . ALA A 1 73 ? -3.551 1.161 16.510 1.00 93.56 73 ALA A CA 1
ATOM 576 C C . ALA A 1 73 ? -3.881 0.740 15.066 1.00 93.56 73 ALA A C 1
ATOM 578 O O . ALA A 1 73 ? -2.987 0.711 14.217 1.00 93.56 73 ALA A O 1
ATOM 579 N N . LEU A 1 74 ? -5.162 0.505 14.769 1.00 93.38 74 LEU A N 1
ATOM 580 C CA . LEU A 1 74 ? -5.649 0.146 13.438 1.00 93.38 74 LEU A CA 1
ATOM 581 C C . LEU A 1 74 ? -5.337 1.234 12.403 1.00 93.38 74 LEU A C 1
ATOM 583 O O . LEU A 1 74 ? -4.775 0.944 11.346 1.00 93.38 74 LEU A O 1
ATOM 587 N N . SER A 1 75 ? -5.634 2.496 12.729 1.00 93.06 75 SER A N 1
ATOM 588 C CA . SER A 1 75 ? -5.391 3.640 11.838 1.00 93.06 75 SER A CA 1
ATOM 589 C C . SER A 1 75 ? -3.902 3.806 11.511 1.00 93.06 75 SER A C 1
ATOM 591 O O . SER A 1 75 ? -3.533 4.076 10.364 1.00 93.06 75 SER A O 1
ATOM 593 N N . ARG A 1 76 ? -3.021 3.595 12.503 1.00 91.75 76 ARG A N 1
ATOM 594 C CA . ARG A 1 76 ? -1.563 3.619 12.301 1.00 91.75 76 ARG A CA 1
ATOM 595 C C . ARG A 1 76 ? -1.096 2.480 11.399 1.00 91.75 76 ARG A C 1
ATOM 597 O O . ARG A 1 76 ? -0.328 2.741 10.475 1.00 91.75 76 ARG A O 1
ATOM 604 N N . ARG A 1 77 ? -1.581 1.249 11.619 1.00 95.44 77 ARG A N 1
ATOM 605 C CA . ARG A 1 77 ? -1.259 0.091 10.767 1.00 95.44 77 ARG A CA 1
ATOM 606 C C . ARG A 1 77 ? -1.669 0.344 9.316 1.00 95.44 77 ARG A C 1
ATOM 608 O O . ARG A 1 77 ? -0.838 0.198 8.427 1.00 95.44 77 ARG A O 1
ATOM 615 N N . MET A 1 78 ? -2.907 0.785 9.084 1.00 90.06 78 MET A N 1
ATOM 616 C CA . MET A 1 78 ? -3.412 1.081 7.736 1.00 90.06 78 MET A CA 1
ATOM 617 C C . MET A 1 78 ? -2.595 2.171 7.033 1.00 90.06 78 MET A C 1
ATOM 6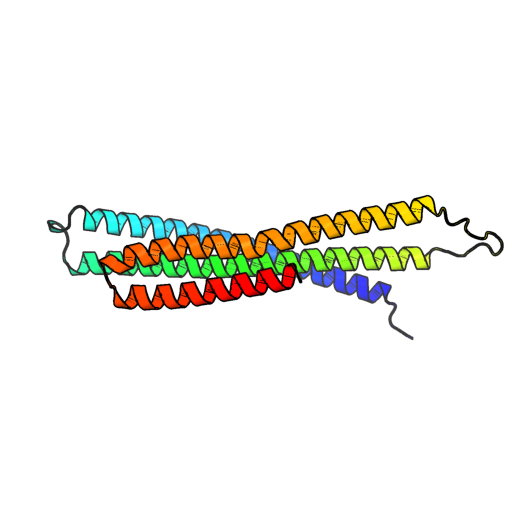19 O O . MET A 1 78 ? -2.263 2.037 5.857 1.00 90.06 78 MET A O 1
ATOM 623 N N . THR A 1 79 ? -2.224 3.235 7.753 1.00 90.44 79 THR A N 1
ATOM 624 C CA . THR A 1 79 ? -1.384 4.308 7.196 1.00 90.44 79 THR A CA 1
ATOM 625 C C . THR A 1 79 ? -0.009 3.780 6.781 1.00 90.44 79 THR A C 1
ATOM 627 O O . THR A 1 79 ? 0.465 4.087 5.687 1.00 90.44 79 THR A O 1
ATOM 630 N N . MET A 1 80 ? 0.618 2.956 7.625 1.00 91.44 80 MET A N 1
ATOM 631 C CA . MET A 1 80 ? 1.928 2.370 7.331 1.00 91.44 80 MET A CA 1
ATOM 632 C C . MET A 1 80 ? 1.867 1.368 6.166 1.00 91.44 80 MET A C 1
ATOM 634 O O . MET A 1 80 ? 2.754 1.348 5.318 1.00 91.44 80 MET A O 1
ATOM 638 N N . GLU A 1 81 ? 0.797 0.578 6.055 1.00 86.44 81 GLU A N 1
ATOM 639 C CA . GLU A 1 81 ? 0.576 -0.311 4.905 1.00 86.44 81 GLU A CA 1
ATOM 640 C C . GLU A 1 81 ? 0.377 0.455 3.596 1.00 86.44 81 GLU A C 1
ATOM 642 O O . GLU A 1 81 ? 0.908 0.052 2.560 1.00 86.44 81 GLU A O 1
ATOM 647 N N . ALA A 1 82 ? -0.327 1.589 3.631 1.00 86.19 82 ALA A N 1
ATOM 648 C CA . ALA A 1 82 ? -0.459 2.458 2.467 1.00 86.19 82 ALA A CA 1
ATOM 649 C C . ALA A 1 82 ? 0.902 3.037 2.036 1.00 86.19 82 ALA A C 1
ATOM 651 O O . ALA A 1 82 ? 1.210 3.083 0.842 1.00 86.19 82 ALA A O 1
ATOM 652 N N . GLN A 1 83 ? 1.748 3.431 2.996 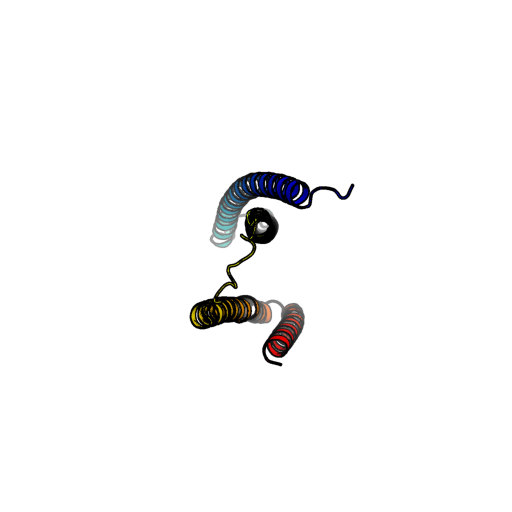1.00 85.62 83 GLN A N 1
ATOM 653 C CA . GLN A 1 83 ? 3.119 3.875 2.720 1.00 85.62 83 GLN A CA 1
ATOM 654 C C . GLN A 1 83 ? 3.962 2.753 2.106 1.00 85.62 83 GLN A C 1
ATOM 656 O O . GLN A 1 83 ? 4.623 2.976 1.089 1.00 85.62 83 GLN A O 1
ATOM 661 N N . LEU A 1 84 ? 3.886 1.541 2.662 1.00 86.62 84 LEU A N 1
ATOM 662 C CA . LEU A 1 84 ? 4.563 0.360 2.133 1.00 86.62 84 LEU A CA 1
ATOM 663 C C . LEU A 1 84 ? 4.146 0.066 0.686 1.00 86.62 84 LEU A C 1
ATOM 665 O O . LEU A 1 84 ? 5.009 -0.108 -0.175 1.00 86.62 84 LEU A O 1
ATOM 669 N N . ALA A 1 85 ? 2.842 0.064 0.399 1.00 84.38 85 ALA A N 1
ATOM 670 C CA . ALA A 1 85 ? 2.325 -0.142 -0.952 1.00 84.38 85 ALA A CA 1
ATOM 671 C C . ALA A 1 85 ? 2.845 0.932 -1.925 1.00 84.38 85 ALA A C 1
ATOM 673 O O . ALA A 1 85 ? 3.247 0.621 -3.049 1.00 84.38 85 ALA A O 1
ATOM 674 N N . GLY A 1 86 ? 2.913 2.191 -1.479 1.00 84.44 86 GLY A N 1
ATOM 675 C CA . GLY A 1 86 ? 3.498 3.288 -2.249 1.00 84.44 86 GLY A CA 1
ATOM 676 C C . GLY A 1 86 ? 4.987 3.086 -2.555 1.00 84.44 86 GLY A C 1
ATOM 677 O O . GLY A 1 86 ? 5.415 3.296 -3.692 1.00 84.44 86 GLY A O 1
ATOM 678 N N . LEU A 1 87 ? 5.779 2.644 -1.574 1.00 81.69 87 LEU A N 1
ATOM 679 C CA . LEU A 1 87 ? 7.201 2.332 -1.763 1.00 81.69 87 LEU A CA 1
ATOM 680 C C . LEU A 1 87 ? 7.401 1.157 -2.731 1.00 81.69 87 LEU A C 1
ATOM 682 O O . LEU A 1 87 ? 8.221 1.244 -3.644 1.00 81.69 87 LEU A O 1
ATOM 686 N N . GLN A 1 88 ? 6.606 0.094 -2.597 1.00 86.25 88 GLN A N 1
ATOM 687 C CA . GLN A 1 88 ? 6.648 -1.064 -3.495 1.00 86.25 88 GLN A CA 1
ATOM 688 C C . GLN A 1 88 ? 6.270 -0.695 -4.937 1.00 86.25 88 GLN A C 1
ATOM 690 O O . GLN A 1 88 ? 6.918 -1.149 -5.883 1.00 86.25 88 GLN A O 1
ATOM 695 N N . ALA A 1 89 ? 5.264 0.166 -5.123 1.00 86.31 89 ALA A N 1
ATOM 696 C CA . ALA A 1 89 ? 4.889 0.670 -6.441 1.00 86.31 89 ALA A CA 1
ATOM 697 C C . ALA A 1 89 ? 6.023 1.489 -7.079 1.00 86.31 89 ALA A C 1
ATOM 699 O O . ALA A 1 89 ? 6.370 1.255 -8.239 1.00 86.31 89 ALA A O 1
ATOM 700 N N . LYS A 1 90 ? 6.651 2.397 -6.315 1.00 81.38 90 LYS A N 1
ATOM 701 C CA . LYS A 1 90 ? 7.827 3.161 -6.770 1.00 81.38 90 LYS A CA 1
ATOM 702 C C . LYS A 1 90 ? 8.983 2.244 -7.158 1.00 81.38 90 LYS A C 1
ATOM 704 O O . LYS A 1 90 ? 9.556 2.417 -8.231 1.00 81.38 90 LYS A O 1
ATOM 709 N N . LYS A 1 91 ? 9.274 1.228 -6.340 1.00 84.06 91 LYS A N 1
ATOM 710 C CA . LYS A 1 91 ? 10.310 0.237 -6.641 1.00 84.06 91 LYS A CA 1
ATOM 711 C C . LYS A 1 91 ? 10.031 -0.471 -7.968 1.00 84.06 91 LYS A C 1
ATOM 713 O O . LYS A 1 91 ? 10.899 -0.507 -8.834 1.00 84.06 91 LYS A O 1
ATOM 718 N N . LYS A 1 92 ? 8.803 -0.959 -8.176 1.00 82.56 92 LYS A N 1
ATOM 719 C CA . LYS A 1 92 ? 8.398 -1.629 -9.425 1.00 82.56 92 LYS A CA 1
ATOM 720 C C . LYS A 1 92 ? 8.586 -0.731 -10.655 1.00 82.56 92 LYS A C 1
ATOM 722 O O . LYS A 1 92 ? 8.977 -1.219 -11.715 1.00 82.56 92 LYS A O 1
ATOM 727 N N . LEU A 1 93 ? 8.317 0.571 -10.525 1.00 84.81 93 LEU A N 1
ATOM 728 C CA . LEU A 1 93 ? 8.557 1.544 -11.595 1.00 84.81 93 LEU A CA 1
ATOM 729 C C . LEU A 1 93 ? 10.052 1.711 -11.893 1.00 84.81 93 LEU A C 1
ATOM 731 O O . LEU A 1 93 ? 10.433 1.668 -13.062 1.00 84.81 93 LEU A O 1
ATOM 735 N N . LEU A 1 94 ? 10.897 1.842 -10.868 1.00 81.31 94 LEU A N 1
ATOM 736 C CA . LEU A 1 94 ? 12.347 1.965 -11.049 1.00 81.31 94 LEU A CA 1
ATOM 737 C C . LEU A 1 94 ? 12.992 0.681 -11.580 1.00 81.31 94 LEU A C 1
ATOM 739 O O . LEU A 1 94 ? 13.859 0.754 -12.446 1.00 81.31 94 LEU A O 1
ATOM 743 N N . ASP A 1 95 ? 12.530 -0.497 -11.157 1.00 81.69 95 ASP A N 1
ATOM 744 C CA . ASP A 1 95 ? 12.972 -1.775 -11.723 1.00 81.69 95 ASP A CA 1
ATOM 745 C C . ASP A 1 95 ? 12.649 -1.862 -13.226 1.00 81.69 95 ASP A C 1
ATOM 747 O O . ASP A 1 95 ? 13.489 -2.289 -14.024 1.00 81.69 95 ASP A O 1
ATOM 751 N N . ARG A 1 96 ? 11.462 -1.392 -13.639 1.00 83.75 96 ARG A N 1
ATOM 752 C CA . ARG A 1 96 ? 11.088 -1.297 -15.059 1.00 83.75 96 ARG A CA 1
ATOM 753 C C . ARG A 1 96 ? 11.948 -0.277 -15.806 1.00 83.75 96 ARG A C 1
ATOM 755 O O . ARG A 1 96 ? 12.390 -0.569 -16.915 1.00 83.75 96 ARG A O 1
ATOM 762 N N . ALA A 1 97 ? 12.213 0.887 -15.213 1.00 79.94 97 ALA A N 1
ATOM 763 C CA . ALA A 1 97 ? 13.098 1.893 -15.797 1.00 79.94 97 ALA A CA 1
ATOM 764 C C . ALA A 1 97 ? 14.519 1.338 -15.994 1.00 79.94 97 ALA A C 1
ATOM 766 O O . ALA A 1 97 ? 15.084 1.470 -17.077 1.00 79.94 97 ALA A O 1
ATOM 767 N N . ARG A 1 98 ? 15.059 0.617 -15.001 1.00 83.81 98 ARG A N 1
ATOM 768 C CA . ARG A 1 98 ? 16.361 -0.060 -15.092 1.00 83.81 98 ARG A CA 1
ATOM 769 C C . ARG A 1 98 ? 16.407 -1.057 -16.248 1.00 83.81 98 ARG A C 1
ATOM 771 O O . ARG A 1 98 ? 17.401 -1.097 -16.973 1.00 83.81 98 ARG A O 1
ATOM 778 N N . ALA A 1 99 ? 15.350 -1.850 -16.431 1.00 81.06 99 ALA A N 1
ATOM 779 C CA . ALA A 1 99 ? 15.258 -2.804 -17.536 1.00 81.06 99 ALA A CA 1
ATOM 780 C C . ALA A 1 99 ? 15.277 -2.098 -18.903 1.00 81.06 99 ALA A C 1
ATOM 782 O O . ALA A 1 99 ? 16.029 -2.504 -19.787 1.00 81.06 99 ALA A O 1
ATOM 783 N N . LEU A 1 100 ? 14.525 -1.001 -19.053 1.00 81.88 100 LEU A N 1
ATOM 784 C CA . LEU A 1 100 ? 14.507 -0.199 -20.283 1.00 81.88 100 LEU A CA 1
ATOM 785 C C . LEU A 1 100 ? 15.864 0.455 -20.575 1.00 81.88 100 LEU A C 1
ATOM 787 O O . LEU A 1 100 ? 16.332 0.396 -21.708 1.00 81.88 100 LEU A O 1
ATOM 791 N N . VAL A 1 101 ? 16.524 1.026 -19.562 1.00 82.69 101 VAL A N 1
ATOM 792 C CA . VAL A 1 101 ? 17.867 1.614 -19.716 1.00 82.69 101 VAL A CA 1
ATOM 793 C C . VAL A 1 101 ? 18.886 0.546 -20.111 1.00 82.69 101 VAL A C 1
ATOM 795 O O . VAL A 1 101 ? 19.700 0.779 -20.998 1.00 82.69 101 VAL A O 1
ATOM 798 N N . THR A 1 102 ? 18.811 -0.646 -19.517 1.00 82.81 102 THR A N 1
ATOM 799 C CA . THR A 1 102 ? 19.699 -1.767 -19.866 1.00 82.81 102 THR A CA 1
ATOM 800 C C . THR A 1 102 ? 19.470 -2.231 -21.308 1.00 82.81 102 THR A C 1
ATOM 802 O O . THR A 1 102 ? 20.427 -2.451 -22.047 1.00 82.81 102 THR A O 1
ATOM 805 N N . ALA A 1 103 ? 18.212 -2.317 -21.753 1.00 83.06 103 ALA A N 1
ATOM 806 C CA . ALA A 1 103 ? 17.895 -2.611 -23.150 1.00 83.06 103 ALA A CA 1
ATOM 807 C C . ALA A 1 103 ? 18.445 -1.527 -24.098 1.00 83.06 103 ALA A C 1
ATOM 809 O O . ALA A 1 103 ? 19.072 -1.852 -25.105 1.00 83.06 103 ALA A O 1
ATOM 810 N N . ALA A 1 104 ? 18.286 -0.245 -23.752 1.00 80.81 104 ALA A N 1
ATOM 811 C CA . ALA A 1 104 ? 18.816 0.871 -24.535 1.00 80.81 104 ALA A CA 1
ATOM 812 C C . ALA A 1 104 ? 20.352 0.845 -24.635 1.00 80.81 104 ALA A C 1
ATOM 814 O O . ALA A 1 104 ? 20.894 1.031 -25.723 1.00 80.81 104 ALA A O 1
ATOM 815 N N . GLN A 1 105 ? 21.058 0.551 -23.536 1.00 80.00 105 GLN A N 1
ATOM 816 C CA . GLN A 1 105 ? 22.515 0.371 -23.539 1.00 80.00 105 GLN A CA 1
ATOM 817 C C . GLN A 1 105 ? 22.942 -0.742 -24.501 1.00 80.00 105 GLN A C 1
ATOM 819 O O . GLN A 1 105 ? 23.847 -0.536 -25.309 1.00 80.00 105 GLN A O 1
ATOM 824 N N . ASN A 1 106 ? 22.266 -1.895 -24.464 1.00 78.62 106 ASN A N 1
ATOM 825 C CA . ASN A 1 106 ? 22.564 -3.011 -25.361 1.00 78.62 106 ASN A CA 1
ATOM 826 C C . ASN A 1 106 ? 22.408 -2.607 -26.834 1.00 78.62 106 ASN A C 1
ATOM 828 O O . ASN A 1 106 ? 23.291 -2.909 -27.633 1.00 78.62 106 ASN A O 1
ATOM 832 N N . HIS A 1 107 ? 21.350 -1.863 -27.179 1.00 78.12 107 HIS A N 1
ATOM 833 C CA . HIS A 1 107 ? 21.132 -1.362 -28.539 1.00 78.12 107 HIS A CA 1
ATOM 834 C C . HIS A 1 107 ? 22.217 -0.380 -29.006 1.00 78.12 107 HIS A C 1
ATOM 836 O O . HIS A 1 107 ? 22.695 -0.482 -30.140 1.00 78.12 107 HIS A O 1
ATOM 842 N N . VAL A 1 108 ? 22.638 0.547 -28.138 1.00 75.88 108 VAL A N 1
ATOM 843 C CA . VAL A 1 108 ? 23.724 1.496 -28.442 1.00 75.88 108 VAL A CA 1
ATOM 844 C C . VAL A 1 108 ? 25.046 0.750 -28.649 1.00 75.88 108 VAL A C 1
ATOM 846 O O . VAL A 1 108 ? 25.754 1.015 -29.622 1.00 75.88 108 VAL A O 1
ATOM 849 N N . HIS A 1 109 ? 25.352 -0.244 -27.810 1.00 64.81 109 HIS A N 1
ATOM 850 C CA . HIS A 1 109 ? 26.550 -1.072 -27.962 1.00 64.81 109 HIS A CA 1
ATOM 851 C C . HIS A 1 109 ? 26.538 -1.924 -29.241 1.00 64.81 109 HIS A C 1
ATOM 853 O O . HIS A 1 109 ? 27.557 -1.969 -29.930 1.00 64.81 109 HIS A O 1
ATOM 859 N N . THR A 1 110 ? 25.406 -2.530 -29.621 1.00 60.81 110 THR A N 1
ATOM 860 C CA . THR A 1 110 ? 25.296 -3.293 -30.880 1.00 60.81 110 THR A CA 1
ATOM 861 C C . THR A 1 110 ? 25.457 -2.423 -32.127 1.00 60.81 110 THR A C 1
ATOM 863 O O . THR A 1 110 ? 26.126 -2.842 -33.067 1.00 60.81 110 THR A O 1
ATOM 866 N N . ASN A 1 111 ? 24.929 -1.193 -32.133 1.00 57.34 111 ASN A N 1
ATOM 867 C CA . ASN A 1 111 ? 25.121 -0.266 -33.258 1.00 57.34 111 ASN A CA 1
ATOM 868 C C . ASN A 1 111 ? 26.546 0.304 -33.336 1.00 57.34 111 ASN A C 1
ATOM 870 O O . ASN A 1 111 ? 26.961 0.762 -34.396 1.00 57.34 111 ASN A O 1
ATOM 874 N N . SER A 1 112 ? 27.301 0.268 -32.236 1.00 55.34 112 SER A N 1
ATOM 875 C CA . SER A 1 112 ? 28.673 0.791 -32.178 1.00 55.34 112 SER A CA 1
ATOM 876 C C . SER A 1 112 ? 29.736 -0.242 -32.589 1.00 55.34 112 SER A C 1
ATOM 878 O O . SER A 1 112 ? 30.892 0.123 -32.781 1.00 55.34 112 SER A O 1
ATOM 880 N N . GLN A 1 113 ? 29.372 -1.526 -32.726 1.00 47.94 113 GLN A N 1
ATOM 881 C CA . GLN A 1 113 ? 30.303 -2.631 -33.010 1.00 47.94 113 GLN A CA 1
ATOM 882 C C . GLN A 1 113 ? 30.348 -3.103 -34.474 1.00 47.94 113 GLN A C 1
ATOM 884 O O . GLN A 1 113 ? 31.058 -4.063 -34.766 1.00 47.94 113 GLN A O 1
ATOM 889 N N . ALA A 1 114 ? 29.669 -2.442 -35.415 1.00 44.31 114 ALA A N 1
ATOM 890 C CA . ALA A 1 114 ? 29.741 -2.818 -36.828 1.00 44.31 114 ALA A CA 1
ATOM 891 C C . ALA A 1 114 ? 30.621 -1.853 -37.650 1.00 44.31 114 ALA A C 1
ATOM 893 O O . ALA A 1 114 ? 30.112 -0.859 -38.169 1.00 44.31 114 ALA A O 1
ATOM 894 N N . PRO A 1 115 ? 31.912 -2.152 -37.893 1.00 46.56 115 PRO A N 1
ATOM 895 C CA . PRO A 1 115 ? 32.470 -1.868 -39.200 1.00 46.56 115 PRO A CA 1
ATOM 896 C C . PRO A 1 115 ? 31.825 -2.866 -40.165 1.00 46.56 115 PRO A C 1
ATOM 898 O O . PRO A 1 115 ? 32.176 -4.045 -40.176 1.00 46.56 115 PRO A O 1
ATOM 901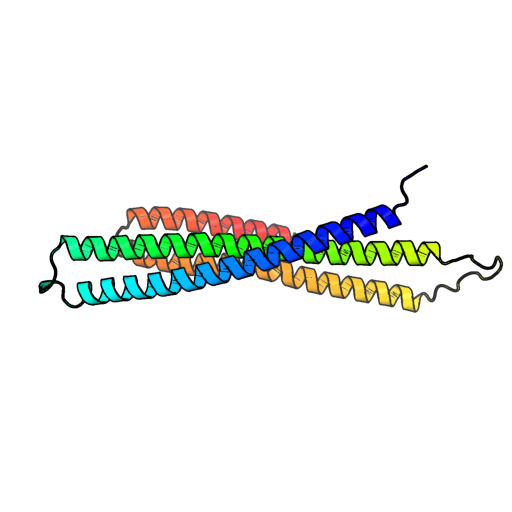 N N . LEU A 1 116 ? 30.842 -2.414 -40.945 1.00 52.53 116 LEU A N 1
ATOM 902 C CA . LEU A 1 116 ? 30.392 -3.182 -42.103 1.00 52.53 116 LEU A CA 1
ATOM 903 C C . LEU A 1 116 ? 31.617 -3.402 -43.012 1.00 52.53 116 LEU A C 1
ATOM 905 O O . LEU A 1 116 ? 32.219 -2.410 -43.436 1.00 52.53 116 LEU A O 1
ATOM 909 N N . PRO A 1 117 ? 32.021 -4.647 -43.331 1.00 51.75 117 PRO A N 1
ATOM 910 C CA . PRO A 1 117 ? 32.859 -4.855 -44.499 1.00 51.75 117 PRO A CA 1
ATOM 911 C C . PRO A 1 117 ? 32.067 -4.347 -45.706 1.00 51.75 117 PRO A C 1
ATOM 913 O O . PRO A 1 117 ? 30.873 -4.621 -45.835 1.00 51.75 117 PRO A O 1
ATOM 916 N N . ALA A 1 118 ? 32.722 -3.569 -46.561 1.00 52.81 118 ALA A N 1
ATOM 917 C CA . ALA A 1 118 ? 32.102 -2.815 -47.648 1.00 52.81 118 ALA A CA 1
ATOM 918 C C . ALA A 1 118 ? 31.486 -3.673 -48.777 1.00 52.81 118 ALA A C 1
ATOM 920 O O . ALA A 1 118 ? 31.302 -3.152 -49.869 1.00 52.81 118 ALA A O 1
ATOM 921 N N . ASP A 1 119 ? 31.169 -4.955 -48.555 1.00 49.41 119 ASP A N 1
ATOM 922 C CA . ASP A 1 119 ? 30.660 -5.814 -49.631 1.00 49.41 119 ASP A CA 1
ATOM 923 C C . ASP A 1 119 ? 29.795 -7.015 -49.207 1.00 49.41 119 ASP A C 1
ATOM 925 O O . ASP A 1 119 ? 29.701 -8.018 -49.911 1.00 49.41 119 ASP A O 1
ATOM 929 N N . THR A 1 120 ? 29.108 -6.946 -48.067 1.00 50.19 120 THR A N 1
ATOM 930 C CA . THR A 1 120 ? 28.043 -7.918 -47.768 1.00 50.19 120 THR A CA 1
ATOM 931 C C . THR A 1 120 ? 26.747 -7.184 -47.505 1.00 50.19 120 THR A C 1
ATOM 933 O O . THR A 1 120 ? 26.525 -6.679 -46.405 1.00 50.19 120 THR A O 1
ATOM 936 N N . ALA A 1 121 ? 25.877 -7.133 -48.514 1.00 52.28 121 ALA A N 1
ATOM 937 C CA . ALA A 1 121 ? 24.471 -6.852 -48.281 1.00 52.28 121 ALA A CA 1
ATOM 938 C C . ALA A 1 121 ? 23.967 -7.858 -47.228 1.00 52.28 121 ALA A C 1
ATOM 940 O O . ALA A 1 121 ? 24.095 -9.067 -47.452 1.00 52.28 121 ALA A O 1
ATOM 941 N N . PRO A 1 122 ? 23.452 -7.414 -46.068 1.00 51.94 122 PRO A N 1
ATOM 942 C CA . PRO A 1 122 ? 22.865 -8.339 -45.122 1.00 51.94 122 PRO A CA 1
ATOM 943 C C . PRO A 1 122 ? 21.644 -8.942 -45.810 1.00 51.94 122 PRO A C 1
ATOM 945 O O . PRO A 1 122 ? 20.691 -8.234 -46.133 1.00 51.94 122 PRO A O 1
ATOM 948 N N . VAL A 1 123 ? 21.676 -10.250 -46.058 1.00 57.44 123 VAL A N 1
ATOM 949 C CA . VAL A 1 123 ? 20.450 -10.996 -46.333 1.00 57.44 123 V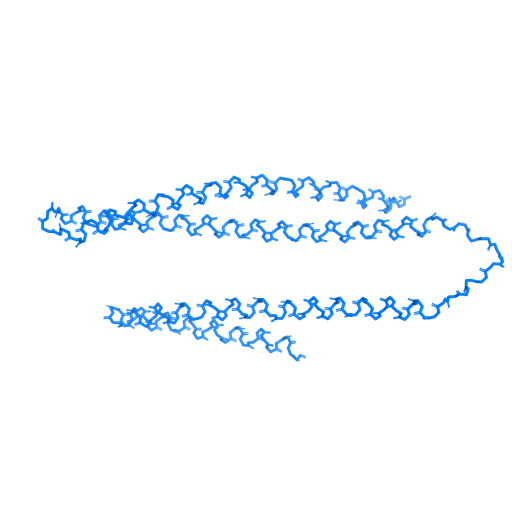AL A CA 1
ATOM 950 C C . VAL A 1 123 ? 19.684 -10.971 -45.019 1.00 57.44 123 VAL A C 1
ATOM 952 O O . VAL A 1 123 ? 19.961 -11.7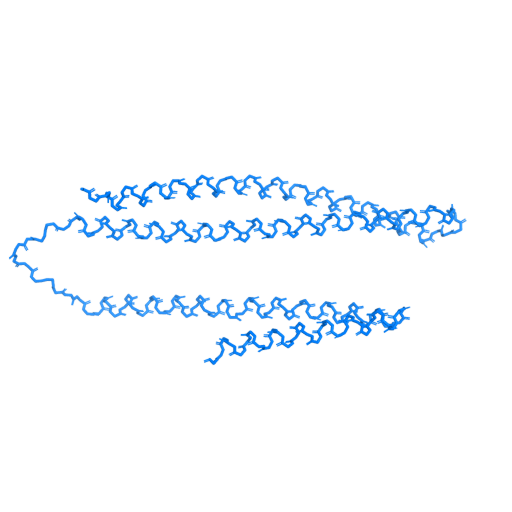44 -44.103 1.00 57.44 123 VAL A O 1
ATOM 955 N N . ILE A 1 124 ? 18.811 -9.975 -44.878 1.00 58.59 124 ILE A N 1
ATOM 956 C CA . ILE A 1 124 ? 17.880 -9.885 -43.763 1.00 58.59 124 ILE A CA 1
ATOM 957 C C . ILE A 1 124 ? 16.984 -11.108 -43.897 1.00 58.59 124 ILE A C 1
ATOM 959 O O . ILE A 1 124 ? 16.197 -11.209 -44.834 1.00 58.59 124 ILE A O 1
ATOM 963 N N . ASP A 1 125 ? 17.169 -12.061 -42.990 1.00 69.06 125 ASP A N 1
ATOM 964 C CA . ASP A 1 125 ? 16.337 -13.249 -42.913 1.00 69.06 125 ASP A CA 1
ATOM 965 C C . ASP A 1 125 ? 14.941 -12.812 -42.456 1.00 69.06 125 ASP A C 1
ATOM 967 O O . ASP A 1 125 ? 14.676 -12.593 -41.269 1.00 69.06 125 ASP A O 1
ATOM 971 N N . GLU A 1 126 ? 14.076 -12.579 -43.439 1.00 63.59 126 GLU A N 1
ATOM 972 C CA . GLU A 1 126 ? 12.732 -12.026 -43.284 1.00 63.59 126 GLU A CA 1
ATOM 973 C C . GLU A 1 126 ? 11.908 -12.854 -42.283 1.00 63.59 126 GLU A C 1
ATOM 975 O O . GLU A 1 126 ? 11.114 -12.307 -41.516 1.00 63.59 126 GLU A O 1
ATOM 980 N N . SER A 1 127 ? 12.194 -14.160 -42.185 1.00 66.00 127 SER A N 1
ATOM 981 C CA . SER A 1 127 ? 11.559 -15.065 -41.227 1.00 66.00 127 SER A CA 1
ATOM 982 C C . SER A 1 127 ? 11.924 -14.740 -39.774 1.00 66.00 127 SER A C 1
ATOM 984 O O . SER A 1 127 ? 11.059 -14.789 -38.902 1.00 66.00 127 SER A O 1
ATOM 986 N N . ARG A 1 128 ? 13.182 -14.373 -39.488 1.00 68.62 128 ARG A N 1
ATOM 987 C CA . ARG A 1 128 ? 13.629 -14.000 -38.134 1.00 68.62 128 ARG A CA 1
ATOM 988 C C . ARG A 1 128 ? 13.060 -12.661 -37.696 1.00 68.62 128 ARG A C 1
ATOM 990 O O . ARG A 1 128 ? 12.742 -12.490 -36.521 1.00 68.62 128 ARG A O 1
ATOM 997 N N . LEU A 1 129 ? 12.924 -11.724 -38.632 1.00 70.50 129 LEU A N 1
ATOM 998 C CA . LEU A 1 129 ? 12.355 -10.411 -38.349 1.00 70.50 129 LEU A CA 1
ATOM 999 C C . LEU A 1 129 ? 10.850 -10.522 -38.072 1.00 70.50 129 LEU A C 1
ATOM 1001 O O . LEU A 1 129 ? 10.362 -9.949 -37.101 1.00 70.50 129 LEU A O 1
ATOM 1005 N N . LEU A 1 130 ? 10.142 -11.343 -38.854 1.00 69.56 130 LEU A N 1
ATOM 1006 C CA . LEU A 1 130 ? 8.743 -11.688 -38.602 1.00 69.56 130 LEU A CA 1
ATOM 1007 C C . LEU A 1 130 ? 8.563 -12.398 -37.254 1.00 69.56 130 LEU A C 1
ATOM 1009 O O . LEU A 1 130 ? 7.670 -12.024 -36.497 1.00 69.56 130 LEU A O 1
ATOM 1013 N N . GLN A 1 131 ? 9.432 -13.355 -36.914 1.00 69.62 131 GLN A N 1
ATOM 1014 C CA . GLN A 1 131 ? 9.377 -14.057 -35.629 1.00 69.62 131 GLN A CA 1
ATOM 1015 C C . GLN A 1 131 ? 9.554 -13.091 -34.447 1.00 69.62 131 GLN A C 1
ATOM 1017 O O . GLN A 1 131 ? 8.745 -13.096 -33.526 1.00 69.62 131 GLN A O 1
ATOM 1022 N N . ALA A 1 132 ? 10.547 -12.196 -34.505 1.00 69.50 132 ALA A N 1
ATOM 1023 C CA . ALA A 1 132 ? 10.786 -11.212 -33.449 1.00 69.50 132 ALA A CA 1
ATOM 1024 C C . ALA A 1 132 ? 9.611 -10.233 -33.279 1.00 69.50 132 ALA A C 1
ATOM 1026 O O . ALA A 1 132 ? 9.260 -9.876 -32.154 1.00 69.50 132 ALA A O 1
ATOM 1027 N N . VAL A 1 133 ? 8.972 -9.816 -34.377 1.00 69.12 133 VAL A N 1
ATOM 1028 C CA . VAL A 1 133 ? 7.776 -8.959 -34.330 1.00 69.12 133 VAL A CA 1
ATOM 1029 C C . VAL A 1 133 ? 6.595 -9.698 -33.696 1.00 69.12 133 VAL A C 1
ATOM 1031 O O . VAL A 1 133 ? 5.899 -9.115 -32.864 1.00 69.12 133 VAL A O 1
ATOM 1034 N N . VAL A 1 134 ? 6.390 -10.972 -34.044 1.00 70.56 134 VAL A N 1
ATOM 1035 C CA . VAL A 1 134 ? 5.327 -11.813 -33.470 1.00 70.56 134 VAL A CA 1
ATOM 1036 C C . VAL A 1 134 ? 5.551 -12.039 -31.976 1.00 70.56 134 VAL A C 1
ATOM 1038 O O . VAL A 1 134 ? 4.625 -11.830 -31.194 1.00 70.56 134 VAL A O 1
ATOM 1041 N N . ASP A 1 135 ? 6.773 -12.378 -31.566 1.00 66.88 135 ASP A N 1
ATOM 1042 C CA . ASP A 1 135 ? 7.116 -12.613 -30.161 1.00 66.88 135 ASP A CA 1
ATOM 1043 C C . ASP A 1 135 ? 6.932 -11.330 -29.331 1.00 66.88 135 ASP A C 1
ATOM 1045 O O . ASP A 1 135 ? 6.309 -11.351 -28.267 1.00 66.88 135 ASP A O 1
ATOM 1049 N N . THR A 1 136 ? 7.369 -10.182 -29.863 1.00 72.25 136 THR A N 1
ATOM 1050 C CA . THR A 1 136 ? 7.191 -8.872 -29.212 1.00 72.25 136 THR A CA 1
ATOM 1051 C C . THR A 1 136 ? 5.709 -8.491 -29.102 1.00 72.25 136 THR A C 1
ATOM 1053 O O . THR A 1 136 ? 5.268 -7.986 -28.067 1.00 72.25 136 THR A O 1
ATOM 1056 N N . GLN A 1 137 ? 4.904 -8.755 -30.139 1.00 64.69 137 GLN A N 1
ATOM 1057 C CA . GLN A 1 137 ? 3.456 -8.536 -30.083 1.00 64.69 137 GLN A CA 1
ATOM 1058 C C . GLN A 1 137 ? 2.762 -9.470 -29.089 1.00 64.69 137 GLN A C 1
ATOM 1060 O O . GLN A 1 137 ? 1.837 -9.042 -28.398 1.00 64.69 137 GLN A O 1
ATOM 1065 N N . GLU A 1 138 ? 3.179 -10.732 -28.996 1.00 73.56 138 GLU A N 1
ATOM 1066 C CA . GLU A 1 138 ? 2.621 -11.680 -28.034 1.00 73.56 138 GLU A CA 1
ATOM 1067 C C . GLU A 1 138 ? 2.934 -11.287 -26.589 1.00 73.56 138 GLU A C 1
ATOM 1069 O O . GLU A 1 138 ? 2.052 -11.362 -25.726 1.00 73.56 138 GLU A O 1
ATOM 1074 N N . GLU A 1 139 ? 4.165 -10.860 -26.309 1.00 71.50 139 GLU A N 1
ATOM 1075 C CA . GLU A 1 139 ? 4.548 -10.358 -24.991 1.00 71.50 139 GLU A CA 1
ATOM 1076 C C . GLU A 1 139 ? 3.754 -9.110 -24.617 1.00 71.50 139 GLU A C 1
ATOM 1078 O O . GLU A 1 139 ? 3.230 -9.026 -23.500 1.00 71.50 139 GLU A O 1
ATOM 1083 N N . GLU A 1 140 ? 3.586 -8.180 -25.557 1.00 68.94 140 GLU A N 1
ATOM 1084 C CA . GLU A 1 140 ? 2.805 -6.968 -25.337 1.00 68.94 140 GLU A CA 1
ATOM 1085 C C . GLU A 1 140 ? 1.321 -7.291 -25.137 1.00 68.94 140 GLU A C 1
ATOM 1087 O O . GLU A 1 140 ? 0.701 -6.787 -24.201 1.00 68.94 140 GLU A O 1
ATOM 1092 N N . ARG A 1 141 ? 0.758 -8.228 -25.909 1.00 73.31 141 ARG A N 1
ATOM 1093 C CA . ARG A 1 141 ? -0.613 -8.720 -25.716 1.00 73.31 141 ARG A CA 1
ATOM 1094 C C . ARG A 1 141 ? -0.790 -9.373 -24.343 1.00 73.31 141 ARG A C 1
ATOM 1096 O O . ARG A 1 141 ? -1.778 -9.094 -23.666 1.00 73.31 141 ARG A O 1
ATOM 1103 N N . LYS A 1 142 ? 0.166 -10.192 -23.886 1.00 72.19 142 LYS A N 1
ATOM 1104 C CA . LYS A 1 142 ? 0.167 -10.802 -22.537 1.00 72.19 142 LYS A CA 1
ATOM 1105 C C . LYS A 1 142 ? 0.362 -9.760 -21.430 1.00 72.19 142 LYS A C 1
ATOM 1107 O O . LYS A 1 142 ? -0.133 -9.940 -20.316 1.00 72.19 142 LYS A O 1
ATOM 1112 N N . ARG A 1 143 ? 1.102 -8.679 -21.687 1.00 71.06 143 ARG A N 1
ATOM 1113 C CA . ARG A 1 143 ? 1.289 -7.565 -20.746 1.00 71.06 143 ARG A CA 1
ATOM 1114 C C . ARG A 1 143 ? 0.020 -6.726 -20.624 1.00 71.06 143 ARG A C 1
ATOM 1116 O O . ARG A 1 143 ? -0.404 -6.453 -19.504 1.00 71.06 143 ARG A O 1
ATOM 1123 N N . ILE A 1 144 ? -0.599 -6.380 -21.751 1.00 64.12 144 ILE A N 1
ATOM 1124 C CA . ILE A 1 144 ? -1.876 -5.664 -21.812 1.00 64.12 144 ILE A CA 1
ATOM 1125 C C . ILE A 1 144 ? -2.962 -6.506 -21.145 1.00 64.12 144 ILE A C 1
ATOM 1127 O O . ILE A 1 144 ? -3.636 -6.000 -20.262 1.00 64.12 144 ILE A O 1
ATOM 1131 N N . ALA A 1 145 ? -3.063 -7.806 -21.444 1.00 63.47 145 ALA A N 1
ATOM 1132 C CA . ALA A 1 145 ? -4.032 -8.694 -20.796 1.00 63.47 145 ALA A CA 1
ATOM 1133 C C . ALA A 1 145 ? -3.897 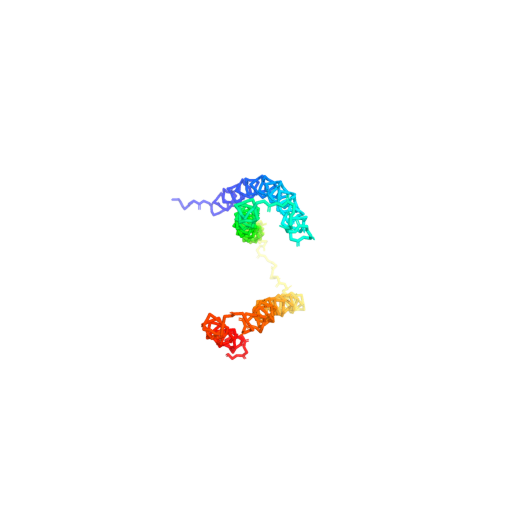-8.717 -19.259 1.00 63.47 145 ALA A C 1
ATOM 1135 O O . ALA A 1 145 ? -4.903 -8.711 -18.555 1.00 63.47 145 ALA A O 1
ATOM 1136 N N . ARG A 1 146 ? -2.665 -8.677 -18.728 1.00 64.19 146 ARG A N 1
ATOM 1137 C CA . ARG A 1 146 ? -2.410 -8.583 -17.279 1.00 64.19 146 ARG A CA 1
ATOM 1138 C C . ARG A 1 146 ? -2.779 -7.212 -16.702 1.00 64.19 146 ARG A C 1
ATOM 1140 O O . ARG A 1 146 ? -3.448 -7.141 -15.679 1.00 64.19 146 ARG A O 1
ATOM 1147 N N . GLN A 1 147 ? -2.414 -6.121 -17.376 1.00 60.44 147 GLN A N 1
ATOM 1148 C CA . GLN A 1 147 ? -2.769 -4.763 -16.934 1.00 60.44 147 GLN A CA 1
ATOM 1149 C C . GLN A 1 147 ? -4.276 -4.475 -17.011 1.00 60.44 147 GLN A C 1
ATOM 1151 O O . GLN A 1 147 ? -4.799 -3.771 -16.152 1.00 60.44 147 GLN A O 1
ATOM 1156 N N . VAL A 1 148 ? -4.965 -5.040 -18.004 1.00 57.44 148 VAL A N 1
ATOM 1157 C CA . VAL A 1 148 ? -6.423 -4.949 -18.175 1.00 57.44 148 VAL A CA 1
ATOM 1158 C C . VAL A 1 148 ? -7.157 -5.687 -17.053 1.00 57.44 148 VAL A C 1
ATOM 1160 O O . VAL A 1 148 ? -8.249 -5.275 -16.673 1.00 57.44 148 VAL A O 1
ATOM 1163 N N . HIS A 1 149 ? -6.566 -6.744 -16.488 1.00 65.31 149 HIS A N 1
ATOM 1164 C CA . HIS A 1 149 ? -7.201 -7.526 -15.431 1.00 65.31 149 HIS A CA 1
ATOM 1165 C C . HIS A 1 149 ? -6.942 -6.962 -14.023 1.00 65.31 149 HIS A C 1
ATOM 1167 O O . HIS A 1 149 ? -7.866 -6.913 -13.215 1.00 65.31 149 HIS A O 1
ATOM 1173 N N . ASP A 1 150 ? -5.722 -6.520 -13.707 1.00 61.38 150 ASP A N 1
ATOM 1174 C CA . ASP A 1 150 ? -5.342 -6.246 -12.311 1.00 61.38 150 ASP A CA 1
ATOM 1175 C C . ASP A 1 150 ? -5.969 -4.961 -11.731 1.00 61.38 150 ASP A C 1
ATOM 1177 O O . ASP A 1 150 ? -6.372 -4.946 -10.572 1.00 61.38 150 ASP A O 1
ATOM 1181 N N . GLY A 1 151 ? -6.121 -3.890 -12.519 1.00 66.81 151 GLY A N 1
ATOM 1182 C CA . GLY A 1 151 ? -6.694 -2.620 -12.035 1.00 66.81 151 GLY A CA 1
ATOM 1183 C C . GLY A 1 151 ? -8.208 -2.684 -11.763 1.00 66.81 151 GLY A C 1
ATOM 1184 O O . GLY A 1 151 ? -8.645 -2.399 -10.644 1.00 66.81 151 GLY A O 1
ATOM 1185 N N . PRO A 1 152 ? -9.025 -3.105 -12.746 1.00 64.94 152 PRO A N 1
ATOM 1186 C CA . PRO A 1 152 ? -10.469 -3.243 -12.572 1.00 64.94 152 PRO A CA 1
ATOM 1187 C C . PRO A 1 152 ? -10.859 -4.346 -11.582 1.00 64.94 152 PRO A C 1
ATOM 1189 O O . PRO A 1 152 ? -11.807 -4.161 -10.821 1.00 64.94 152 PRO A O 1
ATOM 1192 N N . ALA A 1 153 ? -10.127 -5.470 -11.534 1.00 65.69 153 ALA A N 1
ATOM 1193 C CA . ALA A 1 153 ? -10.406 -6.537 -10.569 1.00 65.69 153 ALA A CA 1
ATOM 1194 C C . ALA A 1 153 ? -10.114 -6.101 -9.124 1.00 65.69 153 ALA A C 1
ATOM 1196 O O . ALA A 1 153 ? -10.886 -6.417 -8.219 1.00 65.69 153 ALA A O 1
ATOM 1197 N N . GLN A 1 154 ? -9.047 -5.328 -8.900 1.00 67.19 154 GLN A N 1
ATOM 1198 C CA . GLN A 1 154 ? -8.719 -4.798 -7.576 1.00 67.19 154 GLN A CA 1
ATOM 1199 C C . GLN A 1 154 ? -9.723 -3.725 -7.122 1.00 67.19 154 GLN A C 1
ATOM 1201 O O . GLN A 1 154 ? -10.136 -3.713 -5.962 1.00 67.19 154 GLN A O 1
ATOM 1206 N N . ALA A 1 155 ? -10.187 -2.870 -8.039 1.00 69.56 155 ALA A N 1
ATOM 1207 C CA . ALA A 1 155 ? -11.259 -1.917 -7.757 1.00 69.56 155 ALA A CA 1
ATOM 1208 C C . ALA A 1 155 ? -12.596 -2.622 -7.447 1.00 69.56 155 ALA A C 1
ATOM 1210 O O . ALA A 1 155 ? -13.278 -2.248 -6.495 1.00 69.56 155 ALA A O 1
ATOM 1211 N N . MET A 1 156 ? -12.930 -3.692 -8.178 1.00 71.44 156 MET A N 1
ATOM 1212 C CA . MET A 1 156 ? -14.101 -4.539 -7.908 1.00 71.44 156 MET A CA 1
ATOM 1213 C C . MET A 1 156 ? -14.033 -5.213 -6.529 1.00 71.44 156 MET A C 1
ATOM 1215 O O . MET A 1 156 ? -15.040 -5.248 -5.826 1.00 71.44 156 MET A O 1
ATOM 1219 N N . ALA A 1 157 ? -12.861 -5.691 -6.098 1.00 72.56 157 ALA A N 1
ATOM 1220 C CA . ALA A 1 157 ? -12.686 -6.270 -4.762 1.00 72.56 157 ALA A CA 1
ATOM 1221 C C . ALA A 1 157 ? -12.963 -5.247 -3.641 1.00 72.56 157 ALA A C 1
ATOM 1223 O O . ALA A 1 157 ? -13.634 -5.566 -2.660 1.00 72.56 157 ALA A O 1
ATOM 1224 N N . ASN A 1 158 ? -12.520 -3.997 -3.815 1.00 72.56 158 ASN A N 1
ATOM 1225 C CA . ASN A 1 158 ? -12.825 -2.912 -2.878 1.00 72.56 158 ASN A CA 1
ATOM 1226 C C . ASN A 1 158 ? -14.316 -2.547 -2.858 1.00 72.56 158 ASN A C 1
ATOM 1228 O O . ASN A 1 158 ? -14.850 -2.255 -1.790 1.00 72.56 158 ASN A O 1
ATOM 1232 N N . VAL A 1 159 ? -14.999 -2.597 -4.008 1.00 79.81 159 VAL A N 1
ATOM 1233 C CA . VAL A 1 159 ? -16.454 -2.384 -4.090 1.00 79.81 159 VAL A CA 1
ATOM 1234 C C . VAL A 1 159 ? -17.211 -3.463 -3.313 1.00 79.81 159 VAL A C 1
ATOM 1236 O O . VAL A 1 159 ? -18.137 -3.135 -2.577 1.00 79.81 159 VAL A O 1
ATOM 1239 N N . VAL A 1 160 ? -16.809 -4.734 -3.414 1.00 77.50 160 VAL A N 1
ATOM 1240 C CA . VAL A 1 160 ? -17.428 -5.824 -2.636 1.00 77.50 160 VAL A CA 1
ATOM 1241 C C . VAL A 1 160 ? -17.263 -5.575 -1.134 1.00 77.50 160 VAL A C 1
ATOM 1243 O O . VAL A 1 160 ? -18.248 -5.588 -0.397 1.00 77.50 160 VAL A O 1
ATOM 1246 N N . LEU A 1 161 ? -16.047 -5.246 -0.687 1.00 77.31 161 LEU A N 1
ATOM 1247 C CA . LEU A 1 161 ? -15.762 -5.010 0.730 1.00 77.31 161 LEU A CA 1
ATOM 1248 C C . LEU A 1 161 ? -16.519 -3.787 1.287 1.00 77.31 161 LEU A C 1
ATOM 1250 O O . LEU A 1 161 ? -17.082 -3.838 2.379 1.00 77.31 161 LEU A O 1
ATOM 1254 N N . GLN A 1 162 ? -16.573 -2.683 0.535 1.00 76.38 162 GLN A N 1
ATOM 1255 C CA . GLN A 1 162 ? -17.321 -1.484 0.935 1.00 76.38 162 GLN A CA 1
ATOM 1256 C C . GLN A 1 162 ? -18.841 -1.688 0.898 1.00 76.38 162 GLN A C 1
ATOM 1258 O O . GLN A 1 162 ? -19.550 -1.058 1.687 1.00 76.38 162 GLN A O 1
ATOM 1263 N N . SER A 1 163 ? -19.350 -2.567 0.029 1.00 81.50 163 SER A N 1
ATOM 1264 C CA . SER A 1 163 ? -20.763 -2.953 0.017 1.00 81.50 163 SER A CA 1
ATOM 1265 C C . SER A 1 163 ? -21.139 -3.675 1.311 1.00 81.50 163 SER A C 1
ATOM 1267 O O . SER A 1 163 ? -22.109 -3.285 1.955 1.00 81.50 163 SER A O 1
ATOM 1269 N N . GLU A 1 164 ? -20.334 -4.649 1.750 1.00 80.94 164 GLU A N 1
ATOM 1270 C CA . GLU A 1 164 ? -20.555 -5.358 3.021 1.00 80.94 164 GLU A CA 1
ATOM 1271 C C . GLU A 1 164 ? -20.481 -4.415 4.233 1.00 80.94 164 GLU A C 1
ATOM 1273 O O . GLU A 1 164 ? -21.285 -4.511 5.163 1.00 80.94 164 GLU A O 1
ATOM 1278 N N . ILE A 1 165 ? -19.535 -3.467 4.228 1.00 76.19 165 ILE A N 1
ATOM 1279 C CA . ILE A 1 165 ? -19.423 -2.447 5.282 1.00 76.19 165 ILE A CA 1
ATOM 1280 C C . ILE A 1 165 ? -20.666 -1.551 5.299 1.00 76.19 165 ILE A C 1
ATOM 1282 O O . ILE A 1 165 ? -21.204 -1.282 6.371 1.00 76.19 165 ILE A O 1
ATOM 1286 N N . SER A 1 166 ? -21.141 -1.108 4.133 1.00 82.00 166 SER A N 1
ATOM 1287 C CA . SER A 1 166 ? -22.318 -0.237 4.019 1.00 82.00 166 SER A CA 1
ATOM 1288 C C . SER A 1 166 ? -23.602 -0.933 4.471 1.00 82.00 166 SER A C 1
ATOM 1290 O O . SER A 1 166 ? -24.461 -0.290 5.079 1.00 82.00 166 SER A O 1
ATOM 1292 N N . GLU A 1 167 ? -23.710 -2.236 4.209 1.00 81.62 167 GLU A N 1
ATOM 1293 C CA . GLU A 1 167 ? -24.828 -3.085 4.621 1.00 81.62 167 GLU A CA 1
ATOM 1294 C C . GLU A 1 167 ? -24.857 -3.256 6.147 1.00 81.62 167 GLU A C 1
ATOM 1296 O O . GLU A 1 167 ? -25.876 -2.982 6.777 1.00 81.62 167 GLU A O 1
ATOM 1301 N N . ARG A 1 168 ? -23.710 -3.552 6.775 1.00 83.12 168 ARG A N 1
ATOM 1302 C CA . ARG A 1 168 ? -23.595 -3.594 8.246 1.00 83.12 168 ARG A CA 1
ATOM 1303 C C . ARG A 1 168 ? -23.829 -2.231 8.899 1.00 83.12 168 ARG A C 1
ATOM 1305 O O . ARG A 1 168 ? -24.383 -2.153 9.992 1.00 83.12 168 ARG A O 1
ATOM 1312 N N . LEU A 1 169 ? -23.405 -1.147 8.246 1.00 83.88 169 LEU A N 1
ATOM 1313 C CA . LEU A 1 169 ? -23.580 0.212 8.758 1.00 83.88 169 LEU A CA 1
ATOM 1314 C C . LEU A 1 169 ? -25.042 0.668 8.685 1.00 83.88 169 LEU A C 1
ATOM 1316 O O . LEU A 1 169 ? -25.439 1.517 9.473 1.00 83.88 169 LEU A O 1
ATOM 1320 N N . PHE A 1 170 ? -25.851 0.103 7.785 1.00 87.44 170 PHE A N 1
ATOM 1321 C CA . PHE A 1 170 ? -27.260 0.469 7.631 1.00 87.44 170 PHE A CA 1
ATOM 1322 C C . PHE A 1 170 ? -28.091 0.172 8.886 1.00 87.44 170 PHE A C 1
ATOM 1324 O O . PHE A 1 170 ? -28.975 0.953 9.230 1.00 87.44 170 PHE A O 1
ATOM 1331 N N . GLU A 1 171 ? -27.776 -0.912 9.599 1.00 85.31 171 GLU A N 1
ATOM 1332 C CA . GLU A 1 171 ? -28.471 -1.299 10.834 1.00 85.31 171 GLU A CA 1
ATOM 1333 C C . GLU A 1 171 ? -28.125 -0.398 12.031 1.00 85.31 171 GLU A C 1
ATOM 1335 O O . GLU A 1 171 ? -28.911 -0.285 12.970 1.00 85.31 171 GLU A O 1
ATOM 1340 N N . VAL A 1 172 ? -26.960 0.260 12.000 1.00 88.12 172 VAL A N 1
ATOM 1341 C CA . VAL A 1 172 ? -26.415 1.044 13.124 1.00 88.12 172 VAL A CA 1
ATOM 1342 C C . VAL A 1 172 ? -26.551 2.553 12.895 1.00 88.12 172 VAL A C 1
ATOM 1344 O O . VAL A 1 172 ? -26.909 3.290 13.810 1.00 88.12 172 VAL A O 1
ATOM 1347 N N . ASP A 1 173 ? -26.264 3.021 11.679 1.00 88.06 173 ASP A N 1
ATOM 1348 C CA . ASP A 1 173 ? -26.340 4.423 11.263 1.00 88.06 173 ASP A CA 1
ATOM 1349 C C . ASP A 1 173 ? -26.748 4.519 9.775 1.00 88.06 173 ASP A C 1
ATOM 1351 O O . ASP A 1 173 ? -25.897 4.553 8.870 1.00 88.06 173 ASP A O 1
ATOM 1355 N N . PRO A 1 174 ? -28.063 4.606 9.497 1.00 87.69 174 PRO A N 1
ATOM 1356 C CA . PRO A 1 174 ? -28.593 4.655 8.135 1.00 87.69 174 PRO A CA 1
ATOM 1357 C C . PRO A 1 174 ? -28.082 5.850 7.323 1.00 87.69 174 PRO A C 1
ATOM 1359 O O . PRO A 1 174 ? -28.028 5.796 6.091 1.00 87.69 174 PRO A O 1
ATOM 1362 N N . GLN A 1 175 ? -27.712 6.944 7.995 1.00 87.81 175 GLN A N 1
ATOM 1363 C CA . GLN A 1 175 ? -27.357 8.189 7.328 1.00 87.81 175 GLN A CA 1
ATOM 1364 C C . GLN A 1 175 ? -25.891 8.219 6.906 1.00 87.81 175 GLN A C 1
ATOM 1366 O O . GLN A 1 175 ? -25.575 8.647 5.789 1.00 87.81 175 GLN A O 1
ATOM 1371 N N . ARG A 1 176 ? -25.000 7.657 7.728 1.00 80.31 176 ARG A N 1
ATOM 1372 C CA . ARG A 1 176 ? -23.639 7.339 7.278 1.00 80.31 176 ARG A CA 1
ATOM 1373 C C . ARG A 1 176 ? -23.644 6.256 6.203 1.00 80.31 176 ARG A C 1
ATOM 1375 O O . ARG A 1 176 ? -22.955 6.429 5.204 1.00 80.31 176 ARG A O 1
ATOM 1382 N N . SER A 1 177 ? -24.479 5.220 6.328 1.00 85.56 177 SER A N 1
ATOM 1383 C CA . SER A 1 177 ? -24.623 4.179 5.294 1.00 85.56 177 SER A CA 1
ATOM 1384 C C . SER A 1 177 ? -25.031 4.760 3.934 1.00 85.56 177 SER A C 1
ATOM 1386 O O . SER A 1 177 ? -24.410 4.456 2.917 1.00 85.56 177 SER A O 1
ATOM 1388 N N . ARG A 1 178 ? -25.990 5.697 3.892 1.00 84.81 178 ARG A N 1
ATOM 1389 C CA . ARG A 1 178 ? -26.340 6.416 2.651 1.00 84.81 178 ARG A CA 1
ATOM 1390 C C . ARG A 1 178 ? -25.173 7.186 2.036 1.00 84.81 178 ARG A C 1
ATOM 1392 O O . ARG A 1 178 ? -25.074 7.255 0.812 1.00 84.81 178 ARG A O 1
ATOM 1399 N N . THR A 1 179 ? -24.321 7.775 2.868 1.00 86.12 179 THR A N 1
ATOM 1400 C CA . THR A 1 179 ? -23.154 8.539 2.409 1.00 86.12 179 THR A CA 1
ATOM 1401 C C . THR A 1 179 ? -22.098 7.608 1.807 1.00 86.12 179 THR A C 1
ATOM 1403 O O . THR A 1 179 ? -21.599 7.873 0.714 1.00 86.12 179 THR A O 1
ATOM 1406 N N . GLU A 1 180 ? -21.835 6.472 2.455 1.00 80.81 180 GLU A N 1
ATOM 1407 C CA . GLU A 1 180 ? -20.921 5.438 1.949 1.00 80.81 180 GLU A CA 1
ATOM 1408 C C . GLU A 1 180 ? -21.443 4.779 0.664 1.00 80.81 180 GLU A C 1
ATOM 1410 O O . GLU A 1 180 ? -20.698 4.621 -0.301 1.00 80.81 180 GLU A O 1
ATOM 1415 N N . LEU A 1 181 ? -22.749 4.503 0.571 1.00 86.12 181 LEU A N 1
ATOM 1416 C CA . LEU A 1 181 ? -23.377 4.005 -0.658 1.00 86.12 181 LEU A CA 1
ATOM 1417 C C . LEU A 1 181 ? -23.253 4.996 -1.826 1.00 86.12 181 LEU A C 1
ATOM 1419 O O . LEU A 1 181 ? -23.093 4.585 -2.978 1.00 86.12 181 LEU A O 1
ATOM 1423 N N . ALA A 1 182 ? -23.310 6.303 -1.557 1.00 86.31 182 ALA A N 1
ATOM 1424 C CA . ALA A 1 182 ? -23.094 7.321 -2.582 1.00 86.31 182 ALA A CA 1
ATOM 1425 C C . ALA A 1 182 ? -21.637 7.329 -3.078 1.00 86.31 182 ALA A C 1
ATOM 1427 O O . ALA A 1 182 ? -21.409 7.389 -4.290 1.00 86.31 182 ALA A O 1
ATOM 1428 N N . ALA A 1 183 ? -20.667 7.200 -2.167 1.00 81.88 183 ALA A N 1
ATOM 1429 C CA . ALA A 1 183 ? -19.250 7.078 -2.506 1.00 81.88 183 ALA A CA 1
ATOM 1430 C C . ALA A 1 183 ? -18.962 5.790 -3.300 1.00 81.88 183 ALA A C 1
ATOM 1432 O O . ALA A 1 183 ? -18.295 5.837 -4.337 1.00 81.88 183 ALA A O 1
ATOM 1433 N N . LEU A 1 184 ? -19.554 4.663 -2.891 1.00 84.38 184 LEU A N 1
ATOM 1434 C CA . LEU A 1 184 ? -19.489 3.384 -3.598 1.00 84.38 184 LEU A CA 1
ATOM 1435 C C . LEU A 1 184 ? -20.007 3.515 -5.036 1.00 84.38 184 LEU A C 1
ATOM 1437 O O . LEU A 1 184 ? -19.355 3.086 -5.988 1.00 84.38 184 LEU A O 1
ATOM 1441 N N . ARG A 1 185 ? -21.156 4.175 -5.222 1.00 83.44 185 ARG A N 1
ATOM 1442 C CA . ARG A 1 185 ? -21.742 4.411 -6.549 1.00 83.44 185 ARG A CA 1
ATOM 1443 C C . ARG A 1 185 ? -20.827 5.252 -7.441 1.00 83.44 185 ARG A C 1
ATOM 1445 O O . ARG A 1 185 ? -20.783 5.043 -8.654 1.00 83.44 185 ARG A O 1
ATOM 1452 N N . GLN A 1 186 ? -20.096 6.201 -6.864 1.00 85.31 186 GLN A N 1
ATOM 1453 C CA . GLN A 1 186 ? -19.125 7.017 -7.588 1.00 85.31 186 GLN A CA 1
ATOM 1454 C C . GLN A 1 186 ? -17.886 6.200 -7.986 1.00 85.31 186 GLN A C 1
ATOM 1456 O O . GLN A 1 186 ? -17.440 6.287 -9.131 1.00 85.31 186 GLN A O 1
ATOM 1461 N N . MET A 1 187 ? -17.392 5.352 -7.078 1.00 80.25 187 MET A N 1
ATOM 1462 C CA . MET A 1 187 ? -16.281 4.427 -7.319 1.00 80.25 187 MET A CA 1
ATOM 1463 C C . MET A 1 187 ? -16.602 3.455 -8.461 1.00 80.25 187 MET A C 1
ATOM 1465 O O . MET A 1 187 ? -15.832 3.352 -9.411 1.00 80.25 187 MET A O 1
ATOM 1469 N N . VAL A 1 188 ? -17.781 2.823 -8.426 1.00 82.62 188 VAL A N 1
ATOM 1470 C CA . VAL A 1 188 ? -18.244 1.893 -9.469 1.00 82.62 188 VAL A CA 1
ATOM 1471 C C . VAL A 1 188 ? -18.315 2.575 -10.832 1.00 82.62 188 VAL A C 1
ATOM 1473 O O . VAL A 1 188 ? -17.826 2.023 -11.814 1.00 82.62 188 VAL A O 1
ATOM 1476 N N . ASN A 1 189 ? -18.879 3.786 -10.906 1.00 82.44 189 ASN A N 1
ATOM 1477 C CA . ASN A 1 189 ? -18.942 4.536 -12.163 1.00 82.44 189 ASN A CA 1
ATOM 1478 C C . ASN A 1 189 ? -17.549 4.844 -12.717 1.00 82.44 189 ASN A C 1
ATOM 1480 O O . ASN A 1 189 ? -17.324 4.676 -13.913 1.00 82.44 189 ASN A O 1
ATOM 1484 N N . LYS A 1 190 ? -16.610 5.244 -11.853 1.00 81.56 190 LYS A N 1
ATOM 1485 C CA . LYS A 1 190 ? -15.222 5.500 -12.245 1.00 81.56 190 LYS A CA 1
ATOM 1486 C C . LYS A 1 190 ? -14.553 4.235 -12.788 1.00 81.56 190 LYS A C 1
ATOM 1488 O O . LYS A 1 190 ? -13.987 4.277 -13.875 1.00 81.56 190 LYS A O 1
ATOM 1493 N N . THR A 1 191 ? -14.694 3.100 -12.103 1.00 77.44 191 THR A N 1
ATOM 1494 C CA . THR A 1 191 ? -14.141 1.813 -12.553 1.00 77.44 191 THR A CA 1
ATOM 1495 C C . THR A 1 191 ? -14.750 1.353 -13.880 1.00 77.44 191 THR A C 1
ATOM 1497 O O . THR A 1 191 ? -14.029 0.867 -14.744 1.00 77.44 191 THR A O 1
ATOM 1500 N N . LEU A 1 192 ? -16.056 1.552 -14.096 1.00 78.62 192 LEU A N 1
ATOM 1501 C CA . LEU A 1 192 ? -16.730 1.258 -15.372 1.00 78.62 192 LEU A CA 1
ATOM 1502 C C . LEU A 1 192 ? -16.226 2.142 -16.521 1.00 78.62 192 LEU A C 1
ATOM 1504 O O . LEU A 1 192 ? -16.143 1.697 -17.667 1.00 78.62 192 LEU A O 1
ATOM 1508 N N . GLN A 1 193 ? -15.903 3.397 -16.219 1.00 80.38 193 GLN A N 1
ATOM 1509 C CA . GLN A 1 193 ? -15.382 4.360 -17.183 1.00 80.38 193 GLN A CA 1
ATOM 1510 C C . GLN A 1 193 ? -13.927 4.049 -17.554 1.00 80.38 193 GLN A C 1
ATOM 1512 O O . GLN A 1 193 ? -13.579 4.091 -18.732 1.00 80.38 193 GLN A O 1
ATOM 1517 N N . GLU A 1 194 ? -13.119 3.640 -16.574 1.00 74.00 194 GLU A N 1
ATOM 1518 C CA . GLU A 1 194 ? -11.777 3.090 -16.788 1.00 74.00 194 GLU A CA 1
ATOM 1519 C C . GLU A 1 194 ? -11.845 1.818 -17.651 1.00 74.00 194 GLU A C 1
ATOM 1521 O O . GLU A 1 194 ? -11.152 1.737 -18.660 1.00 74.00 194 GLU A O 1
ATOM 1526 N N . LEU A 1 195 ? -12.757 0.883 -17.350 1.00 70.00 195 LEU A N 1
ATOM 1527 C CA . LEU A 1 195 ? -12.997 -0.330 -18.150 1.00 70.00 195 LEU A CA 1
ATOM 1528 C C . LEU A 1 195 ? -13.373 -0.022 -19.605 1.00 70.00 195 LEU A C 1
ATOM 1530 O O . LEU A 1 195 ? -12.876 -0.674 -20.519 1.00 70.00 195 LEU A O 1
ATOM 1534 N N . ARG A 1 196 ? -14.215 0.992 -19.840 1.00 73.94 196 ARG A N 1
ATOM 1535 C CA . ARG A 1 196 ? -14.552 1.440 -21.199 1.00 73.94 196 ARG A CA 1
ATOM 1536 C C . ARG A 1 196 ? -13.340 1.980 -21.950 1.00 73.94 196 ARG A C 1
ATOM 1538 O O . ARG A 1 196 ? -13.195 1.642 -23.116 1.00 73.94 196 ARG A O 1
ATOM 1545 N N . GLY A 1 197 ? -12.470 2.744 -21.290 1.00 66.62 197 GLY A N 1
ATOM 1546 C CA . GLY A 1 197 ? -11.228 3.243 -21.891 1.00 66.62 197 GLY A CA 1
ATOM 1547 C C . GLY A 1 197 ? -10.198 2.154 -22.216 1.00 66.62 197 GLY A C 1
ATOM 1548 O O . GLY A 1 197 ? -9.241 2.425 -22.932 1.00 66.62 197 GLY A O 1
ATOM 1549 N N . PHE A 1 198 ? -10.375 0.930 -21.705 1.00 62.28 198 PHE A N 1
ATOM 1550 C CA . PHE A 1 198 ? -9.553 -0.225 -22.080 1.00 62.28 198 PHE A CA 1
ATOM 1551 C C . PHE A 1 198 ? -10.125 -1.032 -23.256 1.00 62.28 198 PHE A C 1
ATOM 1553 O O . PHE A 1 198 ? -9.379 -1.786 -23.878 1.00 62.28 198 PHE A O 1
ATOM 1560 N N . ILE A 1 199 ? -11.429 -0.923 -23.540 1.00 55.34 199 ILE A N 1
ATOM 1561 C CA . ILE A 1 199 ? -12.119 -1.707 -24.584 1.00 55.34 199 ILE A CA 1
ATOM 1562 C C . ILE A 1 199 ? -12.288 -0.907 -25.887 1.00 55.34 199 ILE A C 1
ATOM 1564 O O . ILE A 1 199 ? -12.298 -1.511 -26.960 1.00 55.34 199 ILE A O 1
ATOM 1568 N N . PHE A 1 200 ? -12.437 0.417 -25.797 1.00 53.03 200 PHE A N 1
ATOM 1569 C CA . PHE A 1 200 ? -12.712 1.326 -26.917 1.00 53.03 200 PHE A CA 1
ATOM 1570 C C . PHE A 1 200 ? -11.581 2.333 -27.107 1.00 53.03 200 PHE A C 1
ATOM 1572 O O . PHE A 1 200 ? -11.289 2.645 -28.282 1.00 53.03 200 PHE A O 1
#